Protein AF-A0A4Y2VEQ2-F1 (afdb_monomer)

Mean predicted aligned error: 10.12 Å

Nearest PDB structures (foldseek):
  8r7c-assembly1_B  TM=4.829E-01  e=5.344E-17  Homo sapiens
  8om5-assembly1_B  TM=4.804E-01  e=2.135E-16  Homo sapiens
  3thx-assembly1_B  TM=4.883E-01  e=1.659E-16  Homo sapiens
  8r7c-assembly2_F  TM=4.713E-01  e=1.003E-16  Homo sapiens
  3thz-assembly1_B  TM=4.735E-01  e=2.135E-16  Homo sapiens

Sequence (209 aa):
MYPAMKRCLDEIEAGEKQLNDLRTDICKVLKLINFKYVTVAGQKYLIEVPNSNLRLVPTDWLKISSTKQVSRFRSPQIIKLCNQIDQQKELMIGHAADAWFAFLKCMIVTGPNMGGKSTYVRQIALLAIMAHIGSYVPAESAAIPLLDAIYVRMGSDDALAQGKSTFMVEMSETSEILSSATSRSLVILDELGRGTSTNDGTAVAYATL

pLDDT: mean 87.91, std 9.6, range [45.19, 96.56]

Radius of gyration: 29.3 Å; Cα contacts (8 Å, |Δi|>4): 185; chains: 1; bounding box: 59×30×83 Å

InterPro domains:
  IPR000432 DNA mismatch repair protein MutS, C-terminal [PF00488] (107-208)
  IPR000432 DNA mismatch repair protein MutS, C-terminal [PS00486] (185-201)
  IPR000432 DNA mismatch repair protein MutS, C-terminal [SM00534] (104-209)
  IPR007861 DNA mismatch repair protein MutS, clamp [PF05190] (9-89)
  IPR027417 P-loop containing nucleoside triphosphate hydrolase [G3DSA:3.40.50.300] (101-209)
  IPR027417 P-loop containing nucleoside triphosphate hydrolase [SSF52540] (105-207)
  IPR036187 DNA mismatch repair protein MutS, core domain superfamily [SSF48334] (4-104)
  IPR045076 DNA mismatch repair MutS [PTHR11361] (96-209)

Secondary structure (DSSP, 8-state):
--HHHHHHHHHHHHHHHHHHHHHHHHHHHHT-S----EEETTEEEEEEEEGGGGGGS-TTSEEEEE-SSEEEEE-HHHHHHHHHHHHHHHHHHHHHHHHHHHHHH-------TTSSHHHHHHHHHHHHHHHHTTPPPSSSS------S-EEEE------TTSSS-HHHHHHHHHHHHHHH--TT-EEEE-STTTTS-HHHHHHHHHHH-

Solvent-accessible surface area (backbone atoms only — not comparable to full-atom values): 12587 Å² total; per-residue (Å²): 132,67,65,69,44,50,50,30,50,54,52,36,54,52,42,53,49,53,59,56,61,48,42,61,56,51,18,61,62,62,72,40,96,71,77,74,70,43,71,56,96,87,46,65,72,24,47,74,40,50,61,90,52,55,89,54,56,63,89,77,42,46,76,75,51,72,59,98,61,34,36,27,29,36,46,64,68,53,50,54,42,50,53,51,37,52,52,33,50,55,52,33,53,52,44,49,50,52,51,49,53,55,47,70,73,63,77,89,87,83,77,65,86,90,68,46,60,71,60,53,57,50,46,53,55,50,47,52,51,32,47,75,74,71,43,86,52,101,58,99,73,85,89,79,78,84,60,82,47,79,46,78,46,69,80,82,76,86,50,77,86,69,86,54,56,64,42,58,55,54,52,50,55,50,50,52,47,66,75,68,57,53,100,48,38,48,79,43,80,42,74,68,43,72,71,54,55,73,67,57,13,51,52,51,44,63,74,71,108

Organism: Araneus ventricosus (NCBI:txid182803)

Structure (mmCIF, N/CA/C/O backbone):
data_AF-A0A4Y2VEQ2-F1
#
_entry.id   AF-A0A4Y2VEQ2-F1
#
loop_
_atom_site.group_PDB
_atom_site.id
_atom_site.type_symbol
_atom_site.label_atom_id
_atom_site.label_alt_id
_atom_site.label_comp_id
_atom_site.label_asym_id
_atom_site.label_entity_id
_atom_site.label_seq_id
_atom_site.pdbx_PDB_ins_code
_atom_site.Cartn_x
_atom_site.Cartn_y
_atom_site.Cartn_z
_atom_site.occupancy
_atom_site.B_iso_or_equiv
_atom_site.auth_seq_id
_atom_site.auth_comp_id
_atom_site.auth_asym_id
_atom_site.auth_atom_id
_atom_site.pdbx_PDB_model_num
ATOM 1 N N . MET A 1 1 ? 9.084 -5.395 8.009 1.00 57.28 1 MET A N 1
ATOM 2 C CA . MET A 1 1 ? 9.827 -5.245 6.733 1.00 57.28 1 MET A CA 1
ATOM 3 C C . MET A 1 1 ? 9.193 -6.191 5.725 1.00 57.28 1 MET A C 1
ATOM 5 O O . MET A 1 1 ? 8.978 -7.330 6.103 1.00 57.28 1 MET A O 1
ATOM 9 N N . TYR A 1 2 ? 8.839 -5.742 4.517 1.00 81.31 2 TYR A N 1
ATOM 10 C CA . TYR A 1 2 ? 8.075 -6.532 3.537 1.00 81.31 2 TYR A CA 1
ATOM 11 C C . TYR A 1 2 ? 9.011 -7.410 2.679 1.00 81.31 2 TYR A C 1
ATOM 13 O O . TYR A 1 2 ? 9.647 -6.895 1.756 1.00 81.31 2 TYR A O 1
ATOM 21 N N . PRO A 1 3 ? 9.155 -8.721 2.968 1.00 86.31 3 PRO A N 1
ATOM 22 C CA . PRO A 1 3 ? 10.192 -9.556 2.356 1.00 86.31 3 PRO A CA 1
ATOM 23 C C . PRO A 1 3 ? 9.971 -9.791 0.857 1.00 86.31 3 PRO A C 1
ATOM 25 O O . PRO A 1 3 ? 10.943 -9.906 0.118 1.00 86.31 3 PRO A O 1
ATOM 28 N N . ALA A 1 4 ? 8.715 -9.825 0.401 1.00 87.94 4 ALA A N 1
ATOM 29 C CA . ALA A 1 4 ? 8.378 -9.998 -1.011 1.00 87.94 4 ALA A CA 1
ATOM 30 C C . ALA A 1 4 ? 8.849 -8.807 -1.864 1.00 87.94 4 ALA A C 1
ATOM 32 O O . ALA A 1 4 ? 9.527 -8.999 -2.866 1.00 87.94 4 ALA A O 1
ATOM 33 N N . MET A 1 5 ? 8.604 -7.575 -1.401 1.00 87.69 5 MET A N 1
ATOM 34 C CA . MET A 1 5 ? 9.107 -6.362 -2.058 1.00 87.69 5 MET A CA 1
ATOM 35 C C . MET A 1 5 ? 10.636 -6.326 -2.124 1.00 87.69 5 MET A C 1
ATOM 37 O O . MET A 1 5 ? 11.195 -5.925 -3.141 1.00 87.69 5 MET A O 1
ATOM 41 N N . LYS A 1 6 ? 11.316 -6.755 -1.049 1.00 90.38 6 LYS A N 1
ATOM 42 C CA . LYS A 1 6 ? 12.782 -6.808 -1.022 1.00 90.38 6 LYS A CA 1
ATOM 43 C C . LYS A 1 6 ? 13.327 -7.767 -2.085 1.00 90.38 6 LYS A C 1
ATOM 45 O O . LYS A 1 6 ? 14.247 -7.399 -2.798 1.00 90.38 6 LYS A O 1
ATOM 50 N N . ARG A 1 7 ? 12.719 -8.948 -2.237 1.00 92.31 7 ARG A N 1
ATOM 51 C CA . ARG A 1 7 ? 13.107 -9.916 -3.277 1.00 92.31 7 ARG A CA 1
ATOM 52 C C . ARG A 1 7 ? 12.959 -9.341 -4.684 1.00 92.31 7 ARG A C 1
ATOM 54 O O . ARG A 1 7 ? 13.896 -9.446 -5.463 1.00 92.31 7 ARG A O 1
ATOM 61 N N . CYS A 1 8 ? 11.834 -8.689 -4.989 1.00 91.94 8 CYS A N 1
ATOM 62 C CA . CYS A 1 8 ? 11.651 -8.048 -6.294 1.00 91.94 8 CYS A CA 1
ATOM 63 C C . CYS A 1 8 ? 12.716 -6.976 -6.556 1.00 91.94 8 CYS A C 1
ATOM 65 O O . CYS A 1 8 ? 13.238 -6.901 -7.664 1.00 91.94 8 CYS A O 1
ATOM 67 N N . LEU A 1 9 ? 13.066 -6.172 -5.545 1.00 92.94 9 LEU A N 1
ATOM 68 C CA . LEU A 1 9 ? 14.123 -5.168 -5.671 1.00 92.94 9 LEU A CA 1
ATOM 69 C C . LEU A 1 9 ? 15.483 -5.815 -5.969 1.00 92.94 9 LEU A C 1
ATOM 71 O O . LEU A 1 9 ? 16.134 -5.429 -6.937 1.00 92.94 9 LEU A O 1
ATOM 75 N N . ASP A 1 10 ? 15.863 -6.833 -5.192 1.00 94.69 10 ASP A N 1
ATOM 76 C CA . ASP A 1 10 ? 17.122 -7.564 -5.370 1.00 94.69 10 ASP A CA 1
ATOM 77 C C . ASP A 1 10 ? 17.206 -8.193 -6.782 1.00 94.69 10 ASP A C 1
ATOM 79 O O . ASP A 1 10 ? 18.252 -8.152 -7.434 1.00 94.69 10 ASP A O 1
ATOM 83 N N . GLU A 1 11 ? 16.097 -8.739 -7.296 1.00 95.06 11 GLU A N 1
ATOM 84 C CA . GLU A 1 11 ? 16.021 -9.316 -8.645 1.00 95.06 11 GLU A CA 1
ATOM 85 C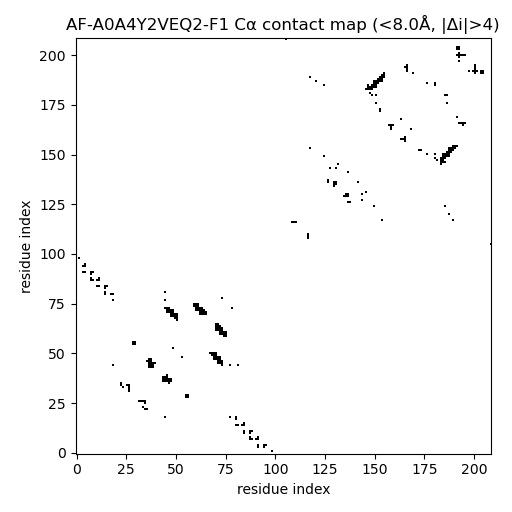 C . GLU A 1 11 ? 16.093 -8.259 -9.760 1.00 95.06 11 GLU A C 1
ATOM 87 O O . GLU A 1 11 ? 16.765 -8.481 -10.773 1.00 95.06 11 GLU A O 1
ATOM 92 N N . ILE A 1 12 ? 15.454 -7.097 -9.581 1.00 94.06 12 ILE A N 1
ATOM 93 C CA . ILE A 1 12 ? 15.554 -5.969 -10.520 1.00 94.06 12 ILE A CA 1
ATOM 94 C C . ILE A 1 12 ? 17.002 -5.481 -10.591 1.00 94.06 12 ILE A C 1
ATOM 96 O O . ILE A 1 12 ? 17.548 -5.353 -11.689 1.00 94.06 12 ILE A O 1
ATOM 100 N N . GLU A 1 13 ? 17.648 -5.258 -9.445 1.00 95.56 13 GLU A N 1
ATOM 101 C CA . GLU A 1 13 ? 19.041 -4.806 -9.380 1.00 95.56 13 GLU A CA 1
ATOM 102 C C . GLU A 1 13 ? 19.999 -5.821 -10.019 1.00 95.56 13 GLU A C 1
ATOM 104 O O . GLU A 1 13 ? 20.893 -5.448 -10.787 1.00 95.56 13 GLU A O 1
ATOM 109 N N . ALA A 1 14 ? 19.789 -7.117 -9.771 1.00 95.56 14 ALA A N 1
ATOM 110 C CA . ALA A 1 14 ? 20.566 -8.178 -10.400 1.00 95.56 14 ALA A CA 1
ATOM 111 C C . ALA A 1 14 ? 20.399 -8.190 -11.931 1.00 95.56 14 ALA A C 1
ATOM 113 O O . ALA A 1 14 ? 21.392 -8.298 -12.658 1.00 95.56 14 ALA A O 1
ATOM 114 N N . GLY A 1 15 ? 19.170 -8.033 -12.432 1.00 94.62 15 GLY A N 1
ATOM 115 C CA . GLY A 1 15 ? 18.890 -7.945 -13.866 1.00 94.62 15 GLY A CA 1
ATOM 116 C C . GLY A 1 15 ? 19.523 -6.713 -14.520 1.00 94.62 15 GLY A C 1
ATOM 117 O O . GLY A 1 15 ? 20.128 -6.810 -15.591 1.00 94.62 15 GLY A O 1
ATOM 118 N N . GLU A 1 16 ? 19.451 -5.552 -13.865 1.00 94.19 16 GLU A N 1
ATOM 119 C CA . GLU A 1 16 ? 20.077 -4.315 -14.348 1.00 94.19 16 GLU A CA 1
ATOM 120 C C . GLU A 1 16 ? 21.608 -4.411 -14.371 1.00 94.19 16 GLU A C 1
ATOM 122 O O . GLU A 1 16 ? 22.254 -3.911 -15.300 1.00 94.19 16 GLU A O 1
ATOM 127 N N . LYS A 1 17 ? 22.206 -5.108 -13.400 1.00 95.00 17 LYS A N 1
ATOM 128 C CA . LYS A 1 17 ? 23.638 -5.415 -13.403 1.00 95.00 17 LYS A CA 1
ATOM 129 C C . LYS A 1 17 ? 24.021 -6.298 -14.592 1.00 95.00 17 LYS A C 1
ATOM 131 O O . LYS A 1 17 ? 24.933 -5.938 -15.332 1.00 95.00 17 LYS A O 1
ATOM 136 N N . GLN A 1 18 ? 23.279 -7.377 -14.844 1.00 95.06 18 GLN A N 1
ATOM 137 C CA . GLN A 1 18 ? 23.522 -8.251 -15.999 1.00 95.06 18 GLN A CA 1
ATOM 138 C C . GLN A 1 18 ? 23.409 -7.495 -17.333 1.00 95.06 18 GLN A C 1
ATOM 140 O O . GLN A 1 18 ? 24.241 -7.675 -18.221 1.00 95.06 18 GLN A O 1
ATOM 145 N N . LEU A 1 19 ? 22.435 -6.587 -17.471 1.00 94.12 19 LEU A N 1
ATOM 146 C CA . LEU A 1 19 ? 22.323 -5.716 -18.648 1.00 94.12 19 LEU A CA 1
ATOM 147 C C . LEU A 1 19 ? 23.551 -4.817 -18.834 1.00 94.12 19 LEU A C 1
ATOM 149 O O . LEU A 1 19 ? 23.976 -4.581 -19.970 1.00 94.12 19 LEU A O 1
ATOM 153 N N . ASN A 1 20 ? 24.122 -4.304 -17.744 1.00 92.12 20 ASN A N 1
ATOM 154 C CA . ASN A 1 20 ? 25.342 -3.504 -17.799 1.00 92.12 20 ASN A CA 1
ATOM 155 C C . ASN A 1 20 ? 26.564 -4.338 -18.195 1.00 92.12 20 ASN A C 1
ATOM 157 O O . ASN A 1 20 ? 27.350 -3.874 -19.023 1.00 92.12 20 ASN A O 1
ATOM 161 N N . ASP A 1 21 ? 26.687 -5.561 -17.686 1.00 92.06 21 ASP A N 1
ATOM 162 C CA . ASP A 1 21 ? 27.801 -6.459 -18.007 1.00 92.06 21 ASP A CA 1
ATOM 163 C C . ASP A 1 21 ? 27.821 -6.825 -19.507 1.00 92.06 21 ASP A C 1
ATOM 165 O O . ASP A 1 21 ? 28.882 -6.814 -20.142 1.00 92.06 21 ASP A O 1
ATOM 169 N N . LEU A 1 22 ? 26.640 -7.003 -20.120 1.00 93.00 22 LEU A N 1
ATOM 170 C CA . LEU A 1 22 ? 26.482 -7.275 -21.559 1.00 93.00 22 LEU A CA 1
ATOM 171 C C . LEU A 1 22 ? 27.001 -6.159 -22.477 1.00 93.00 22 LEU A C 1
ATOM 173 O O . LEU A 1 22 ? 27.257 -6.403 -23.660 1.00 93.00 22 LEU A O 1
ATOM 177 N N . ARG A 1 23 ? 27.199 -4.935 -21.970 1.00 91.94 23 ARG A N 1
ATOM 178 C CA . ARG A 1 23 ? 27.736 -3.821 -22.774 1.00 91.94 23 ARG A CA 1
ATOM 179 C C . ARG A 1 23 ? 29.106 -4.154 -23.347 1.00 91.94 23 ARG A C 1
ATOM 181 O O . ARG A 1 23 ? 29.399 -3.769 -24.475 1.00 91.94 23 ARG A O 1
ATOM 188 N N . THR A 1 24 ? 29.919 -4.891 -22.596 1.00 89.69 24 THR A N 1
ATOM 189 C CA . THR A 1 24 ? 31.266 -5.287 -23.019 1.00 89.69 24 THR A CA 1
ATOM 190 C C . THR A 1 24 ? 31.217 -6.184 -24.252 1.00 89.69 24 THR A C 1
ATOM 192 O O . THR A 1 24 ? 31.989 -5.994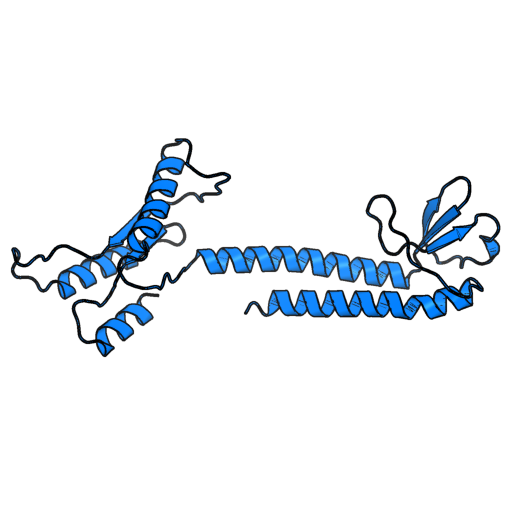 -25.192 1.00 89.69 24 THR A O 1
ATOM 195 N N . ASP A 1 25 ? 30.280 -7.128 -24.292 1.00 90.31 25 ASP A N 1
ATOM 196 C CA . ASP A 1 25 ? 30.140 -8.046 -25.420 1.00 90.31 25 ASP A CA 1
ATOM 197 C C . ASP A 1 25 ? 29.500 -7.364 -26.631 1.00 90.31 25 ASP A C 1
ATOM 199 O O . ASP A 1 25 ? 29.953 -7.559 -27.759 1.00 90.31 25 ASP A O 1
ATOM 203 N N . ILE A 1 26 ? 28.543 -6.460 -26.409 1.00 91.38 26 ILE A N 1
ATOM 204 C CA . ILE A 1 26 ? 27.970 -5.608 -27.464 1.00 91.38 26 ILE A CA 1
ATOM 205 C C . ILE A 1 26 ? 29.050 -4.735 -28.113 1.00 91.38 26 ILE A C 1
ATOM 207 O O . ILE A 1 26 ? 29.103 -4.638 -29.341 1.00 91.38 26 ILE A O 1
ATOM 211 N N . CYS A 1 27 ? 29.943 -4.140 -27.315 1.00 91.12 27 CYS A N 1
ATOM 212 C CA . CYS A 1 27 ? 31.086 -3.381 -27.820 1.00 91.12 27 CYS A CA 1
ATOM 213 C C . CYS A 1 27 ? 31.977 -4.234 -28.732 1.00 91.12 27 CYS A C 1
ATOM 215 O O . CYS A 1 27 ? 32.353 -3.774 -29.808 1.00 91.12 27 CYS A O 1
ATOM 217 N N . LYS A 1 28 ? 32.269 -5.488 -28.357 1.00 90.31 28 LYS A N 1
ATOM 218 C CA . LYS A 1 28 ? 33.066 -6.406 -29.192 1.00 90.31 28 LYS A CA 1
ATOM 219 C C . LYS A 1 28 ? 32.373 -6.715 -30.519 1.00 90.31 28 LYS A C 1
ATOM 221 O O . LYS A 1 28 ? 33.006 -6.613 -31.567 1.00 90.31 28 LYS A O 1
ATOM 226 N N . VAL A 1 29 ? 31.080 -7.048 -30.484 1.00 90.75 29 VAL A N 1
ATOM 227 C CA . VAL A 1 29 ? 30.288 -7.389 -31.681 1.00 90.75 29 VAL A CA 1
ATOM 228 C C . VAL A 1 29 ? 30.223 -6.211 -32.654 1.00 90.75 29 VAL A C 1
ATOM 230 O O . VAL A 1 29 ? 30.495 -6.365 -33.843 1.00 90.75 29 VAL A O 1
ATOM 233 N N . LEU A 1 30 ? 29.927 -5.013 -32.146 1.00 91.00 30 LEU A N 1
ATOM 234 C CA . LEU A 1 30 ? 29.784 -3.804 -32.960 1.00 91.00 30 LEU A CA 1
ATOM 235 C C . LEU A 1 30 ? 31.110 -3.078 -33.233 1.00 91.00 30 LEU A C 1
ATOM 237 O O . LEU A 1 30 ? 31.105 -2.043 -33.900 1.00 91.00 30 LEU A O 1
ATOM 241 N N . LYS A 1 31 ? 32.238 -3.607 -32.738 1.00 90.31 31 LYS A N 1
ATOM 242 C CA . LYS A 1 31 ? 33.580 -3.004 -32.829 1.00 90.31 31 LYS A CA 1
ATOM 243 C C . LYS A 1 31 ? 33.627 -1.567 -32.286 1.00 90.31 31 LYS A C 1
ATOM 245 O O . LYS A 1 31 ? 34.233 -0.681 -32.885 1.00 90.31 31 LYS A O 1
ATOM 250 N N . LEU A 1 32 ? 32.973 -1.340 -31.148 1.00 87.62 32 LEU A N 1
ATOM 251 C CA . LEU A 1 32 ? 32.928 -0.059 -30.443 1.00 87.62 32 LEU A CA 1
ATOM 252 C C . LEU A 1 32 ? 33.883 -0.070 -29.246 1.00 87.62 32 LEU A C 1
ATOM 254 O O . LEU A 1 32 ? 34.020 -1.076 -28.558 1.00 87.62 32 LEU A O 1
ATOM 258 N N . ILE A 1 33 ? 34.506 1.076 -28.963 1.00 83.88 33 ILE A N 1
ATOM 259 C CA . ILE A 1 33 ? 35.362 1.254 -27.776 1.00 83.88 33 ILE A CA 1
ATOM 260 C C . ILE A 1 33 ? 34.502 1.346 -26.507 1.00 83.88 33 ILE A C 1
ATOM 262 O O . ILE A 1 33 ? 34.861 0.827 -25.455 1.00 83.88 33 ILE A O 1
ATOM 266 N N . ASN A 1 34 ? 33.351 2.010 -26.603 1.00 83.25 34 ASN A N 1
ATOM 267 C CA . ASN A 1 34 ? 32.379 2.139 -25.526 1.00 83.25 34 ASN A CA 1
ATOM 268 C C . ASN A 1 34 ? 30.984 2.336 -26.127 1.00 83.25 34 ASN A C 1
ATOM 270 O O . ASN A 1 34 ? 30.834 2.860 -27.231 1.00 83.25 34 ASN A O 1
ATOM 274 N N . PHE A 1 35 ? 29.965 1.943 -25.378 1.00 88.56 35 PHE A N 1
ATOM 275 C CA . PHE A 1 35 ? 28.570 2.042 -25.762 1.00 88.56 35 PHE A CA 1
ATOM 276 C C . PHE A 1 35 ? 27.717 2.309 -24.521 1.00 88.56 35 PHE A C 1
ATOM 278 O O . PHE A 1 35 ? 27.975 1.754 -23.451 1.00 88.56 35 PHE A O 1
ATOM 285 N N . LYS A 1 36 ? 26.686 3.144 -24.664 1.00 91.31 36 LYS A N 1
ATOM 286 C CA . LYS A 1 36 ? 25.665 3.396 -23.642 1.00 91.31 36 LYS A CA 1
ATOM 287 C C . LYS A 1 36 ? 24.295 3.099 -24.230 1.00 91.31 36 LYS A C 1
ATOM 289 O O . LYS A 1 36 ? 24.009 3.496 -25.355 1.00 91.31 36 LYS A O 1
ATOM 294 N N . TYR A 1 37 ? 23.447 2.459 -23.436 1.00 94.56 37 TYR A N 1
ATOM 295 C CA . TYR A 1 37 ? 22.054 2.267 -23.803 1.00 94.56 37 TYR A CA 1
ATOM 296 C C . TYR A 1 37 ? 21.323 3.599 -23.952 1.00 94.56 37 TYR A C 1
ATOM 298 O O . TYR A 1 37 ? 21.569 4.539 -23.193 1.00 94.56 37 TYR A O 1
ATOM 306 N N . VAL A 1 38 ? 20.375 3.643 -24.885 1.00 94.56 38 VAL A N 1
ATOM 307 C CA . VAL A 1 38 ? 19.464 4.780 -25.051 1.00 94.56 38 VAL A CA 1
ATOM 308 C C . VAL A 1 38 ? 18.045 4.401 -24.639 1.00 94.56 38 VAL A C 1
ATOM 310 O O . VAL A 1 38 ? 17.652 3.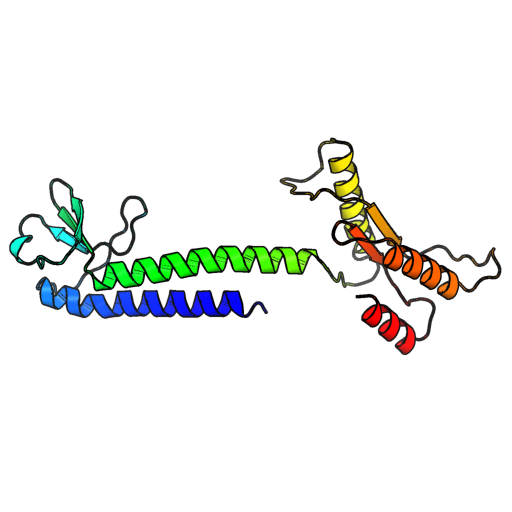233 -24.695 1.00 94.56 38 VAL A O 1
ATOM 313 N N . THR A 1 39 ? 17.280 5.405 -24.212 1.00 95.50 39 THR A N 1
ATOM 314 C CA . THR A 1 39 ? 15.845 5.278 -23.940 1.00 95.50 39 THR A CA 1
ATOM 315 C C . THR A 1 39 ? 15.087 6.185 -24.891 1.00 95.50 39 THR A C 1
ATOM 317 O O . THR A 1 39 ? 15.373 7.378 -24.955 1.00 95.50 39 THR A O 1
ATOM 320 N N . VAL A 1 40 ? 14.127 5.634 -25.633 1.00 93.31 40 VAL A N 1
ATOM 321 C CA . VAL A 1 40 ? 13.316 6.393 -26.598 1.00 93.31 40 VAL A CA 1
ATOM 322 C C . VAL A 1 40 ? 11.861 5.970 -26.471 1.00 93.31 40 VAL A C 1
ATOM 324 O O . VAL A 1 40 ? 11.576 4.778 -26.489 1.00 93.31 40 VAL A O 1
ATOM 327 N N . ALA A 1 41 ? 10.945 6.935 -26.338 1.00 89.44 41 ALA A N 1
ATOM 328 C CA . ALA A 1 41 ? 9.507 6.680 -26.175 1.00 89.44 41 ALA A CA 1
ATOM 329 C C . ALA A 1 41 ? 9.196 5.643 -25.069 1.00 89.44 41 ALA A C 1
ATOM 331 O O . ALA A 1 41 ? 8.417 4.716 -25.265 1.00 89.44 41 ALA A O 1
ATOM 332 N N . GLY A 1 42 ? 9.881 5.750 -23.925 1.00 87.25 42 GLY A N 1
ATOM 333 C CA . GLY A 1 42 ? 9.735 4.820 -22.797 1.00 87.25 42 GLY A CA 1
ATOM 334 C C . GLY A 1 42 ? 10.433 3.463 -22.968 1.00 87.25 42 GLY A C 1
ATOM 335 O O . GLY A 1 42 ? 10.602 2.745 -21.986 1.00 87.25 42 GLY A O 1
ATOM 336 N N . GLN A 1 43 ? 10.920 3.121 -24.165 1.00 89.38 43 GLN A N 1
ATOM 337 C CA . GLN A 1 43 ? 11.655 1.881 -24.414 1.00 89.38 43 GLN A CA 1
ATOM 338 C C . GLN A 1 43 ? 13.108 2.021 -23.958 1.00 89.38 43 GLN A C 1
ATOM 340 O O . GLN A 1 43 ? 13.896 2.720 -24.596 1.00 89.38 43 GLN A O 1
ATOM 345 N N . LYS A 1 44 ? 13.456 1.357 -22.851 1.00 92.38 44 LYS A N 1
ATOM 346 C CA . LYS A 1 44 ? 14.799 1.363 -22.246 1.00 92.38 44 LYS A CA 1
ATOM 347 C C . LYS A 1 44 ? 15.731 0.318 -22.880 1.00 92.38 44 LYS A C 1
ATOM 349 O O . LYS A 1 44 ? 15.279 -0.560 -23.619 1.00 92.38 44 LYS A O 1
ATOM 354 N N . TYR A 1 45 ? 17.025 0.417 -22.567 1.00 94.75 45 TYR A N 1
ATOM 355 C CA . TYR A 1 45 ? 18.074 -0.547 -22.945 1.00 94.75 45 TYR A CA 1
ATOM 356 C C . TYR A 1 45 ? 18.202 -0.794 -24.456 1.00 94.75 45 TYR A C 1
ATOM 358 O O . TYR A 1 45 ? 18.414 -1.918 -24.905 1.00 94.75 45 TYR A O 1
ATOM 366 N N . LEU A 1 46 ? 18.053 0.258 -25.263 1.00 95.69 46 LEU A N 1
ATOM 367 C CA . LEU A 1 46 ? 18.181 0.153 -26.715 1.00 95.69 46 LEU A CA 1
ATOM 368 C C . LEU A 1 46 ? 19.640 0.285 -27.150 1.00 95.69 46 LEU A C 1
ATOM 370 O O . LEU A 1 46 ? 20.363 1.163 -26.671 1.00 95.69 46 LEU A O 1
ATOM 374 N N . ILE A 1 47 ? 20.040 -0.553 -28.105 1.00 95.62 47 ILE A N 1
ATOM 375 C CA . ILE A 1 47 ? 21.320 -0.454 -28.804 1.00 95.62 47 ILE A CA 1
ATOM 376 C C . ILE A 1 47 ? 21.131 0.411 -30.041 1.00 95.62 47 ILE A C 1
ATOM 378 O O . ILE A 1 47 ? 20.480 -0.003 -30.998 1.00 95.62 47 ILE A O 1
ATOM 382 N N . GLU A 1 48 ? 21.677 1.621 -30.013 1.00 94.75 48 GLU A N 1
ATOM 383 C CA . GLU A 1 48 ? 21.630 2.541 -31.145 1.00 94.75 48 GLU A CA 1
ATOM 384 C C . GLU A 1 48 ? 22.845 2.340 -32.056 1.00 94.75 48 GLU A C 1
ATOM 386 O O . GLU A 1 48 ? 23.989 2.414 -31.613 1.00 94.75 48 GLU A O 1
ATOM 391 N N . VAL A 1 49 ? 22.585 2.074 -33.335 1.00 94.06 49 VAL A N 1
ATOM 392 C CA . VAL A 1 49 ? 23.608 1.822 -34.353 1.00 94.06 49 VAL A CA 1
ATOM 393 C C . VAL A 1 49 ? 23.384 2.777 -35.529 1.00 94.06 49 VAL A C 1
ATOM 395 O O . VAL A 1 49 ? 22.269 2.829 -36.060 1.00 94.06 49 VAL A O 1
ATOM 398 N N . PRO A 1 50 ? 24.408 3.528 -35.978 1.00 94.06 50 PRO A N 1
ATOM 399 C CA . PRO A 1 50 ? 24.323 4.331 -37.194 1.00 94.06 50 PRO A CA 1
ATOM 400 C C . PRO A 1 50 ? 23.925 3.490 -38.407 1.00 94.06 50 PRO A C 1
ATOM 402 O O . PRO A 1 50 ? 24.410 2.372 -38.584 1.00 94.06 50 PRO A O 1
ATOM 405 N N . ASN A 1 51 ? 23.082 4.039 -39.284 1.00 92.88 51 ASN A N 1
ATOM 406 C CA . ASN A 1 51 ? 22.594 3.317 -40.463 1.00 92.88 51 ASN A CA 1
ATOM 407 C C . ASN A 1 51 ? 23.727 2.914 -41.436 1.00 92.88 51 ASN A C 1
ATOM 409 O O . ASN A 1 51 ? 23.573 1.968 -42.204 1.00 92.88 51 ASN A O 1
ATOM 413 N N . SER A 1 52 ? 24.890 3.570 -41.368 1.00 92.19 52 SER A N 1
ATOM 414 C CA . SER A 1 52 ? 26.109 3.180 -42.092 1.00 92.19 52 SER A CA 1
ATOM 415 C C . SER A 1 52 ? 26.701 1.842 -41.629 1.00 92.19 52 SER A C 1
ATOM 417 O O . SER A 1 52 ? 27.394 1.176 -42.395 1.00 92.19 52 SER A O 1
ATOM 419 N N . ASN A 1 53 ? 26.419 1.424 -40.391 1.00 92.44 53 ASN A N 1
ATOM 420 C CA . ASN A 1 53 ? 27.082 0.306 -39.716 1.00 92.44 53 ASN A CA 1
ATOM 421 C C . ASN A 1 53 ? 26.167 -0.918 -39.538 1.00 92.44 53 ASN A C 1
ATOM 423 O O . ASN A 1 53 ? 26.521 -1.854 -38.825 1.00 92.44 53 ASN A O 1
ATOM 427 N N . LEU A 1 54 ? 25.012 -0.956 -40.212 1.00 90.81 54 LEU A N 1
ATOM 428 C CA . LEU A 1 54 ? 24.023 -2.038 -40.071 1.00 90.81 54 LEU A CA 1
ATOM 429 C C . LEU A 1 54 ? 24.571 -3.429 -40.413 1.00 90.81 54 LEU A C 1
ATOM 431 O O . LEU A 1 54 ? 24.073 -4.419 -39.894 1.00 90.81 54 LEU A O 1
ATOM 435 N N . ARG A 1 55 ? 25.621 -3.513 -41.239 1.00 91.75 55 ARG A N 1
ATOM 436 C CA . ARG A 1 55 ? 26.277 -4.782 -41.604 1.00 91.75 55 ARG A CA 1
ATOM 437 C C . ARG A 1 55 ? 26.947 -5.495 -40.423 1.00 91.75 55 ARG A C 1
ATOM 439 O O . ARG A 1 55 ? 27.243 -6.676 -40.536 1.00 91.75 55 ARG A O 1
ATOM 446 N N . LEU A 1 56 ? 27.227 -4.779 -39.332 1.00 91.06 56 LEU A N 1
ATOM 447 C CA . LEU A 1 56 ? 27.826 -5.338 -38.115 1.00 91.06 56 LEU A CA 1
ATOM 448 C C . LEU A 1 56 ? 26.777 -5.904 -37.149 1.00 91.06 56 LEU A C 1
ATOM 450 O O . LEU A 1 56 ? 27.143 -6.573 -36.188 1.00 91.06 56 LEU A O 1
ATOM 454 N N . VAL A 1 57 ? 25.493 -5.606 -37.369 1.00 92.69 57 VAL A N 1
ATOM 455 C CA . VAL A 1 57 ? 24.410 -6.029 -36.480 1.00 92.69 57 VAL A CA 1
ATOM 456 C C . VAL A 1 57 ? 24.069 -7.496 -36.766 1.00 92.69 57 VAL A C 1
ATOM 458 O O . VAL A 1 57 ? 23.761 -7.823 -37.915 1.00 92.69 57 VAL A O 1
ATOM 461 N N . PRO A 1 58 ? 24.102 -8.379 -35.753 1.00 94.88 58 PRO A N 1
ATOM 462 C CA . PRO A 1 58 ? 23.674 -9.765 -35.906 1.00 94.88 58 PRO A CA 1
ATOM 463 C C . PRO A 1 58 ? 22.218 -9.891 -36.371 1.00 94.88 58 PRO A C 1
ATOM 465 O O . PRO A 1 58 ? 21.358 -9.082 -36.023 1.00 94.88 58 PRO A O 1
ATOM 468 N N . THR A 1 59 ? 21.925 -10.930 -37.151 1.00 92.56 59 THR A N 1
ATOM 469 C CA . THR A 1 59 ? 20.596 -11.148 -37.748 1.00 92.56 59 THR A CA 1
ATOM 470 C C . THR A 1 59 ? 19.520 -11.533 -36.735 1.00 92.56 59 THR A C 1
ATOM 472 O O . THR A 1 59 ? 18.337 -11.381 -37.017 1.00 92.56 59 THR A O 1
ATOM 475 N N . ASP A 1 60 ? 19.915 -12.042 -35.570 1.00 94.44 60 ASP A N 1
ATOM 476 C CA . ASP A 1 60 ? 19.033 -12.414 -34.461 1.00 94.44 60 ASP A CA 1
ATOM 477 C C . ASP A 1 60 ? 18.627 -11.214 -33.587 1.00 94.44 60 ASP A C 1
ATOM 479 O O . ASP A 1 60 ? 17.815 -11.356 -32.672 1.00 94.44 60 ASP A O 1
ATOM 483 N N . TRP A 1 61 ? 19.167 -10.020 -33.849 1.00 95.88 61 TRP A N 1
ATOM 484 C CA . TRP A 1 61 ? 18.790 -8.816 -33.118 1.00 95.88 61 TRP A CA 1
ATOM 485 C C . TRP A 1 61 ? 17.481 -8.235 -33.640 1.00 95.88 61 TRP A C 1
ATOM 487 O O . TRP A 1 61 ? 17.301 -7.976 -34.831 1.00 95.88 61 TRP A O 1
ATOM 497 N N . LEU A 1 62 ? 16.573 -7.940 -32.714 1.00 95.81 62 LEU A N 1
ATOM 498 C CA . LEU A 1 62 ? 15.284 -7.354 -33.036 1.00 95.81 62 LEU A CA 1
ATOM 499 C C . LEU A 1 62 ? 15.426 -5.845 -33.234 1.00 95.81 62 LEU A C 1
ATOM 501 O O . LEU A 1 62 ? 15.847 -5.124 -32.326 1.00 95.81 62 LEU A O 1
ATOM 505 N N . LYS A 1 63 ? 15.020 -5.351 -34.404 1.00 96.12 63 LYS A N 1
ATOM 506 C CA . LYS A 1 63 ? 14.910 -3.915 -34.675 1.00 96.12 63 LYS A CA 1
ATOM 507 C C . LYS A 1 63 ? 13.665 -3.347 -33.987 1.00 96.12 63 LYS A C 1
ATOM 509 O O . LYS A 1 63 ? 12.553 -3.747 -34.304 1.00 96.12 63 LYS A O 1
ATOM 514 N N . ILE A 1 64 ? 13.855 -2.388 -33.081 1.00 95.44 64 ILE A N 1
ATOM 515 C CA . ILE A 1 64 ? 12.776 -1.747 -32.310 1.00 95.44 64 ILE A CA 1
ATOM 516 C C . ILE A 1 64 ? 12.282 -0.473 -32.994 1.00 95.44 64 ILE A C 1
ATOM 518 O O . ILE A 1 64 ? 11.086 -0.234 -33.106 1.00 95.44 64 ILE A O 1
ATOM 522 N N . SER A 1 65 ? 13.203 0.383 -33.439 1.00 93.94 65 SER A N 1
ATOM 523 C CA . SER A 1 65 ? 12.858 1.629 -34.130 1.00 93.94 65 SER A CA 1
ATOM 524 C C . SER A 1 65 ? 13.981 2.080 -35.057 1.00 93.94 65 SER A C 1
ATOM 526 O O . SER A 1 65 ? 15.083 1.527 -35.058 1.00 93.94 65 SER A O 1
ATOM 528 N N . SER A 1 66 ? 13.704 3.083 -35.884 1.00 93.88 66 SER A N 1
ATOM 529 C CA . SER A 1 66 ? 14.673 3.646 -36.819 1.00 93.88 66 SER A CA 1
ATOM 530 C C . SER A 1 66 ? 14.360 5.105 -37.092 1.00 93.88 66 SER A C 1
ATOM 532 O O . SER A 1 66 ? 13.205 5.521 -37.058 1.00 93.88 66 SER A O 1
ATOM 534 N N . THR A 1 67 ? 15.400 5.876 -37.361 1.00 93.44 67 THR A N 1
ATOM 535 C CA . THR A 1 67 ? 15.325 7.243 -37.865 1.00 93.44 67 THR A CA 1
ATOM 536 C C . THR A 1 67 ? 16.169 7.345 -39.133 1.00 93.44 67 THR A C 1
ATOM 538 O O . THR A 1 67 ? 16.795 6.376 -39.574 1.00 93.44 67 THR A O 1
ATOM 541 N N . LYS A 1 68 ? 16.232 8.546 -39.716 1.00 92.75 68 LYS A N 1
ATOM 542 C CA . LYS A 1 68 ? 17.065 8.808 -40.896 1.00 92.75 68 LYS A CA 1
ATOM 543 C C . LYS A 1 68 ? 18.551 8.481 -40.668 1.00 92.75 68 LYS A C 1
ATOM 545 O O . LYS A 1 68 ? 19.220 8.074 -41.611 1.00 92.75 68 LYS A O 1
ATOM 550 N N . GLN A 1 69 ? 19.061 8.625 -39.441 1.00 93.69 69 GLN A N 1
ATOM 551 C CA . GLN A 1 69 ? 20.495 8.485 -39.143 1.00 93.69 69 GLN A CA 1
ATOM 552 C C . GLN A 1 69 ? 20.856 7.192 -38.401 1.00 93.69 69 GLN A C 1
ATOM 554 O O . GLN A 1 69 ? 21.936 6.645 -38.623 1.00 93.69 69 GLN A O 1
ATOM 559 N N . VAL A 1 70 ? 19.968 6.686 -37.544 1.00 95.00 70 VAL A N 1
ATOM 560 C CA . VAL A 1 70 ? 20.265 5.565 -36.641 1.00 95.00 70 VAL A CA 1
ATOM 561 C C . VAL A 1 70 ? 19.133 4.545 -36.619 1.00 95.00 70 VAL A C 1
ATOM 563 O O . VAL A 1 70 ? 17.958 4.880 -36.777 1.00 95.00 70 VAL A O 1
ATOM 566 N N . SER A 1 71 ? 19.477 3.290 -36.368 1.00 95.69 71 SER A N 1
ATOM 567 C CA . SER A 1 71 ? 18.530 2.216 -36.085 1.00 95.69 71 SER A CA 1
ATOM 568 C C . SER A 1 71 ? 18.783 1.658 -34.691 1.00 95.69 71 SER A C 1
ATOM 570 O O . SER A 1 71 ? 19.924 1.584 -34.240 1.00 95.69 71 SER A O 1
ATOM 572 N N . ARG A 1 72 ? 17.707 1.296 -33.993 1.00 96.12 72 ARG A N 1
ATOM 573 C CA . ARG A 1 72 ? 17.746 0.852 -32.598 1.00 96.12 72 ARG A CA 1
ATOM 574 C C . ARG A 1 72 ? 17.323 -0.597 -32.489 1.00 96.12 72 ARG A C 1
ATOM 576 O O . ARG A 1 72 ? 16.284 -0.972 -33.036 1.00 96.12 72 ARG A O 1
ATOM 583 N N . PHE A 1 73 ? 18.096 -1.374 -31.748 1.00 96.38 73 PHE A N 1
ATOM 584 C CA . PHE A 1 73 ? 17.947 -2.818 -31.644 1.00 96.38 73 PHE A CA 1
ATOM 585 C C . PHE A 1 73 ? 17.940 -3.291 -30.191 1.00 96.38 73 PHE A C 1
ATOM 587 O O . PHE A 1 73 ? 18.397 -2.585 -29.288 1.00 96.38 73 PHE A O 1
ATOM 594 N N . ARG A 1 74 ? 17.460 -4.517 -29.981 1.00 95.56 74 ARG A N 1
ATOM 595 C CA . ARG A 1 74 ? 17.721 -5.316 -28.780 1.00 95.56 74 ARG A CA 1
ATOM 596 C C . ARG A 1 74 ? 18.234 -6.692 -29.194 1.00 95.56 74 ARG A C 1
ATOM 598 O O . ARG A 1 74 ? 17.682 -7.308 -30.104 1.00 95.56 74 ARG A O 1
ATOM 605 N N . SER A 1 75 ? 19.268 -7.173 -28.511 1.00 95.50 75 SER A N 1
ATOM 606 C CA . SER A 1 75 ? 19.701 -8.565 -28.642 1.00 95.50 75 SER A CA 1
ATOM 607 C C . SER A 1 75 ? 18.710 -9.501 -27.930 1.00 95.50 75 SER A C 1
ATOM 609 O O . SER A 1 75 ? 18.023 -9.057 -27.002 1.00 95.50 75 SER A O 1
ATOM 611 N N . PRO A 1 76 ? 18.649 -10.799 -28.283 1.00 95.50 76 PRO A N 1
ATOM 612 C CA . PRO A 1 76 ? 17.776 -11.760 -27.600 1.00 95.50 76 PRO A CA 1
ATOM 613 C C . PRO A 1 76 ? 17.982 -11.809 -26.078 1.00 95.50 76 PRO A C 1
ATOM 615 O O . PRO A 1 76 ? 17.021 -11.922 -25.318 1.00 95.50 76 PRO A O 1
ATOM 618 N N . GLN A 1 77 ? 19.229 -11.658 -25.622 1.00 94.44 77 GLN A N 1
ATOM 619 C CA . GLN A 1 77 ? 19.567 -11.608 -24.197 1.00 94.44 77 GLN A CA 1
ATOM 620 C C . GLN A 1 77 ? 18.992 -10.366 -23.506 1.00 94.44 77 GLN A C 1
ATOM 622 O O . GLN A 1 77 ? 18.411 -10.489 -22.430 1.00 94.44 77 GLN A O 1
ATOM 627 N N . ILE A 1 78 ? 19.090 -9.188 -24.136 1.00 95.38 78 ILE A N 1
ATOM 628 C CA . ILE A 1 78 ? 18.492 -7.956 -23.598 1.00 95.38 78 ILE A CA 1
ATOM 629 C C . ILE A 1 78 ? 16.976 -8.087 -23.530 1.00 95.38 78 ILE A C 1
ATOM 631 O O . ILE A 1 78 ? 16.392 -7.709 -22.524 1.00 95.38 78 ILE A O 1
ATOM 635 N N . ILE A 1 79 ? 16.332 -8.636 -24.565 1.00 94.75 79 ILE A N 1
ATOM 636 C CA . ILE A 1 79 ? 14.875 -8.837 -24.569 1.00 94.75 79 ILE A CA 1
ATOM 637 C C . ILE A 1 79 ? 14.462 -9.694 -23.372 1.00 94.75 79 ILE A C 1
ATOM 639 O O . ILE A 1 79 ? 13.559 -9.315 -22.631 1.00 94.75 79 ILE A O 1
ATOM 643 N N . LYS A 1 80 ? 15.159 -10.814 -23.148 1.00 95.88 80 LYS A N 1
ATOM 644 C CA . LYS A 1 80 ? 14.888 -11.704 -22.016 1.00 95.88 80 LYS A CA 1
ATOM 645 C C . LYS A 1 80 ? 15.028 -10.980 -20.673 1.00 95.88 80 LYS A C 1
ATOM 647 O O . LYS A 1 80 ? 14.122 -11.075 -19.853 1.00 95.88 80 LYS A O 1
ATOM 652 N N . LEU A 1 81 ? 16.120 -10.241 -20.471 1.00 95.81 81 LEU A N 1
ATOM 653 C CA . LEU A 1 81 ? 16.369 -9.508 -19.225 1.00 95.81 81 LEU A CA 1
ATOM 654 C C . LEU A 1 81 ? 15.375 -8.363 -19.008 1.00 95.81 81 LEU A C 1
ATOM 656 O O . LEU A 1 81 ? 14.878 -8.198 -17.900 1.00 95.81 81 LEU A O 1
ATOM 660 N N . CYS A 1 82 ? 15.038 -7.598 -20.051 1.00 94.31 82 CYS A N 1
ATOM 661 C CA . CYS A 1 82 ? 14.022 -6.551 -19.955 1.00 94.31 82 CYS A CA 1
ATOM 662 C C . CYS A 1 82 ? 12.664 -7.133 -19.557 1.00 94.31 82 CYS A C 1
ATOM 664 O O . CYS A 1 82 ? 12.063 -6.631 -18.618 1.00 94.31 82 CYS A O 1
ATOM 666 N N . ASN A 1 83 ? 12.232 -8.226 -20.193 1.00 94.62 83 ASN A N 1
ATOM 667 C CA . ASN A 1 83 ? 10.969 -8.880 -19.846 1.00 94.62 83 ASN A CA 1
ATOM 668 C C . ASN A 1 83 ? 10.956 -9.365 -18.388 1.00 94.62 83 ASN A C 1
ATOM 670 O O . ASN A 1 83 ? 9.945 -9.225 -17.708 1.00 94.62 83 ASN A O 1
ATOM 674 N N . GLN A 1 84 ? 12.074 -9.908 -17.895 1.00 95.50 84 GLN A N 1
ATOM 675 C CA . GLN A 1 84 ? 12.201 -10.317 -16.492 1.00 95.50 84 GLN A CA 1
ATOM 676 C C . GLN A 1 84 ? 12.122 -9.121 -15.538 1.00 95.50 84 GLN A C 1
ATOM 678 O O . GLN A 1 84 ? 11.401 -9.176 -14.548 1.00 95.50 84 GLN A O 1
ATOM 683 N N . ILE A 1 85 ? 12.822 -8.027 -15.839 1.00 94.62 85 ILE A N 1
ATOM 684 C CA . ILE A 1 85 ? 12.781 -6.805 -15.025 1.00 94.62 85 ILE A CA 1
ATOM 685 C C . ILE A 1 85 ? 11.374 -6.202 -15.011 1.00 94.62 85 ILE A C 1
ATOM 687 O O . ILE A 1 85 ? 10.906 -5.773 -13.958 1.00 94.62 85 ILE A O 1
ATOM 691 N N . ASP A 1 86 ? 10.703 -6.154 -16.160 1.00 93.62 86 ASP A N 1
ATOM 692 C CA . ASP A 1 86 ? 9.350 -5.608 -16.270 1.00 93.62 86 ASP A CA 1
ATOM 693 C C . ASP A 1 86 ? 8.354 -6.470 -15.477 1.00 93.62 86 ASP A C 1
ATOM 695 O O . ASP A 1 86 ? 7.584 -5.932 -14.683 1.00 93.62 86 ASP A O 1
ATOM 699 N N . GLN A 1 87 ? 8.469 -7.801 -15.557 1.00 95.25 87 GLN A N 1
ATOM 700 C CA . GLN A 1 87 ? 7.701 -8.726 -14.719 1.00 95.25 87 GLN A CA 1
ATOM 701 C C . GLN A 1 87 ? 7.927 -8.474 -13.218 1.00 95.25 87 GLN A C 1
ATOM 703 O O . GLN A 1 87 ? 6.969 -8.417 -12.447 1.00 95.25 87 GLN A O 1
ATOM 708 N N . GLN A 1 88 ? 9.179 -8.296 -12.784 1.00 94.62 88 GLN A N 1
ATOM 709 C CA . GLN A 1 88 ? 9.478 -8.027 -11.373 1.00 94.62 88 GLN A CA 1
ATOM 710 C C . GLN A 1 88 ? 8.945 -6.673 -10.901 1.00 94.62 88 GLN A C 1
ATOM 712 O O . GLN A 1 88 ? 8.507 -6.546 -9.758 1.00 94.62 88 GLN A O 1
ATOM 717 N N . LYS A 1 89 ? 8.925 -5.662 -11.774 1.00 92.31 89 LYS A N 1
ATOM 718 C CA . LYS A 1 89 ? 8.320 -4.358 -11.470 1.00 92.31 89 LYS A CA 1
ATOM 719 C C . LYS A 1 89 ? 6.810 -4.460 -11.288 1.00 92.31 89 LYS A C 1
ATOM 721 O O . LYS A 1 89 ? 6.282 -3.868 -10.352 1.00 92.31 89 LYS A O 1
ATOM 726 N N . GLU A 1 90 ? 6.124 -5.225 -12.132 1.00 92.56 90 GLU A N 1
ATOM 727 C CA . GLU A 1 90 ? 4.686 -5.480 -11.978 1.00 92.56 90 GLU A CA 1
ATOM 728 C C . GLU A 1 90 ? 4.379 -6.210 -10.664 1.00 92.56 90 GLU A C 1
ATOM 730 O O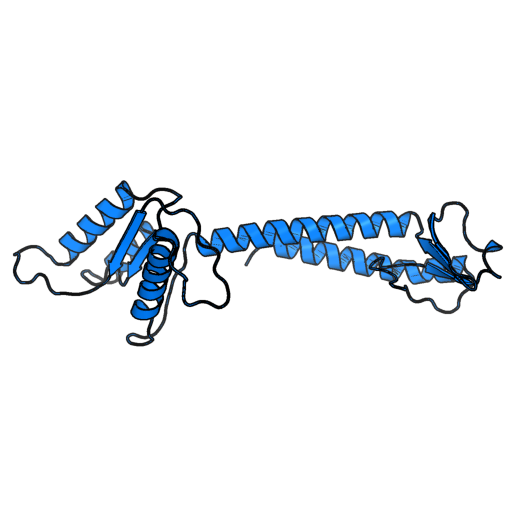 . GLU A 1 90 ? 3.504 -5.783 -9.907 1.00 92.56 90 GLU A O 1
ATOM 735 N N . LEU A 1 91 ? 5.152 -7.250 -10.332 1.00 92.81 91 LEU A N 1
ATOM 736 C CA . LEU A 1 91 ? 5.026 -7.960 -9.054 1.00 92.81 91 LEU A CA 1
ATOM 737 C C . LEU A 1 91 ? 5.287 -7.044 -7.856 1.00 92.81 91 LEU A C 1
ATOM 739 O O . LEU A 1 91 ? 4.561 -7.102 -6.864 1.00 92.81 91 LEU A O 1
ATOM 743 N N . MET A 1 92 ? 6.284 -6.163 -7.950 1.00 91.12 92 MET A N 1
ATOM 744 C CA . MET A 1 92 ? 6.590 -5.193 -6.901 1.00 91.12 92 MET A CA 1
ATOM 745 C C . MET A 1 92 ? 5.408 -4.259 -6.627 1.00 91.12 92 MET A C 1
ATOM 747 O O . MET A 1 92 ? 5.124 -3.975 -5.464 1.00 91.12 92 MET A O 1
ATOM 751 N N . ILE A 1 93 ? 4.698 -3.814 -7.669 1.00 87.31 93 ILE A N 1
ATOM 752 C CA . ILE A 1 93 ? 3.486 -2.994 -7.529 1.00 87.31 93 ILE A CA 1
ATOM 753 C C . ILE A 1 93 ? 2.389 -3.784 -6.805 1.00 87.31 93 ILE A C 1
ATOM 755 O O . ILE A 1 93 ? 1.783 -3.259 -5.870 1.00 87.31 93 ILE A O 1
ATOM 759 N N . GLY A 1 94 ? 2.173 -5.049 -7.178 1.00 86.19 94 GLY A N 1
ATOM 760 C CA . GLY A 1 94 ? 1.216 -5.929 -6.498 1.00 86.19 94 GLY A CA 1
ATOM 761 C C . GLY A 1 94 ? 1.546 -6.111 -5.015 1.00 86.19 94 GLY A C 1
ATOM 762 O O . GLY A 1 94 ? 0.714 -5.852 -4.150 1.00 86.19 94 GLY A O 1
ATOM 763 N N . HIS A 1 95 ? 2.798 -6.441 -4.699 1.00 89.69 95 HIS A N 1
ATOM 764 C CA . HIS A 1 95 ? 3.247 -6.596 -3.316 1.00 89.69 95 HIS A CA 1
ATOM 765 C C . HIS A 1 95 ? 3.195 -5.298 -2.510 1.00 89.69 95 HIS A C 1
ATOM 767 O O . HIS A 1 95 ? 2.938 -5.347 -1.309 1.00 89.69 95 HIS A O 1
ATOM 773 N N . ALA A 1 96 ? 3.430 -4.144 -3.138 1.00 83.62 96 ALA A N 1
ATOM 774 C CA . ALA A 1 96 ? 3.274 -2.851 -2.485 1.00 83.62 96 ALA A CA 1
ATOM 775 C C . ALA A 1 96 ? 1.804 -2.575 -2.138 1.00 83.62 96 ALA A C 1
ATOM 777 O O . ALA A 1 96 ? 1.524 -2.096 -1.041 1.00 83.62 96 ALA A O 1
ATOM 778 N N . ALA A 1 97 ? 0.869 -2.924 -3.027 1.00 80.19 97 ALA A N 1
ATOM 779 C CA . ALA A 1 97 ? -0.559 -2.834 -2.745 1.00 80.19 97 ALA A CA 1
ATOM 780 C C . ALA A 1 97 ? -0.960 -3.781 -1.604 1.00 80.19 97 ALA A C 1
ATOM 782 O O . ALA A 1 97 ? -1.600 -3.343 -0.653 1.00 80.19 97 ALA A O 1
ATOM 783 N N . ASP A 1 98 ? -0.521 -5.041 -1.633 1.00 83.19 98 ASP A N 1
ATOM 784 C CA . ASP A 1 98 ? -0.789 -6.008 -0.561 1.00 83.19 98 ASP A CA 1
ATOM 785 C C . ASP A 1 98 ? -0.230 -5.539 0.786 1.00 83.19 98 ASP A C 1
ATOM 787 O O . ASP A 1 98 ? -0.910 -5.614 1.809 1.00 83.19 98 ASP A O 1
ATOM 791 N N . ALA A 1 99 ? 1.001 -5.023 0.789 1.00 82.31 99 ALA A N 1
ATOM 792 C CA . ALA A 1 99 ? 1.643 -4.445 1.962 1.00 82.31 99 ALA A CA 1
ATOM 793 C C . ALA A 1 99 ? 0.871 -3.231 2.490 1.00 82.31 99 ALA A C 1
ATOM 795 O O . ALA A 1 99 ? 0.688 -3.098 3.698 1.00 82.31 99 ALA A O 1
ATOM 796 N N . TRP A 1 100 ? 0.389 -2.370 1.594 1.00 75.38 100 TRP A N 1
ATOM 797 C CA . TRP A 1 100 ? -0.438 -1.220 1.938 1.00 75.38 100 TRP A CA 1
ATOM 798 C C . TRP A 1 100 ? -1.777 -1.644 2.543 1.00 75.38 100 TRP A C 1
ATOM 800 O O . TRP A 1 100 ? -2.151 -1.157 3.606 1.00 75.38 100 TRP A O 1
ATOM 810 N N . PHE A 1 101 ? -2.473 -2.607 1.940 1.00 74.81 101 PHE A N 1
ATOM 811 C CA . PHE A 1 101 ? -3.713 -3.141 2.501 1.00 74.81 101 PHE A CA 1
ATOM 812 C C . PHE A 1 101 ? -3.480 -3.849 3.835 1.00 74.81 101 PHE A C 1
ATOM 814 O O . PHE A 1 101 ? -4.280 -3.691 4.751 1.00 74.81 101 PHE A O 1
ATOM 821 N N . ALA A 1 102 ? -2.386 -4.598 3.981 1.00 76.69 102 ALA A N 1
ATOM 822 C CA . ALA A 1 102 ? -2.012 -5.213 5.249 1.00 76.69 102 ALA A CA 1
ATOM 823 C C . ALA A 1 102 ? -1.725 -4.160 6.329 1.00 76.69 102 ALA A C 1
ATOM 825 O O . ALA A 1 102 ? -2.176 -4.317 7.458 1.00 76.69 102 ALA A O 1
ATOM 826 N N . PHE A 1 103 ? -1.037 -3.074 5.973 1.00 73.81 103 PHE A N 1
ATOM 827 C CA . PHE A 1 103 ? -0.815 -1.934 6.861 1.00 73.81 103 PHE A CA 1
ATOM 828 C C . PHE A 1 103 ? -2.133 -1.267 7.278 1.00 73.81 103 PHE A C 1
ATOM 830 O O . PHE A 1 103 ? -2.321 -0.957 8.449 1.00 73.81 103 PHE A O 1
ATOM 837 N N . LEU A 1 104 ? -3.071 -1.093 6.344 1.00 70.75 104 LEU A N 1
ATOM 838 C CA . LEU A 1 104 ? -4.377 -0.499 6.633 1.00 70.75 104 LEU A CA 1
ATOM 839 C C . LEU A 1 104 ? -5.298 -1.397 7.473 1.00 70.75 104 LEU A C 1
ATOM 841 O O . LEU A 1 104 ? -6.202 -0.875 8.118 1.00 70.75 104 LEU A O 1
ATOM 845 N N . LYS A 1 105 ? -5.097 -2.723 7.487 1.00 80.44 105 LYS A N 1
ATOM 846 C CA . LYS A 1 105 ? -5.929 -3.645 8.284 1.00 80.44 105 LYS A CA 1
ATOM 847 C C . LYS A 1 105 ? -5.791 -3.424 9.788 1.00 80.44 105 LYS A C 1
ATOM 849 O O . LYS A 1 105 ? -6.764 -3.610 10.507 1.00 80.44 105 LYS A O 1
ATOM 854 N N . CYS A 1 106 ? -4.599 -3.070 10.260 1.00 84.31 106 CYS A N 1
ATOM 855 C CA . CYS A 1 106 ? -4.349 -2.822 11.674 1.00 84.31 106 CYS A CA 1
ATOM 856 C C . CYS A 1 106 ? -3.230 -1.790 11.827 1.00 84.31 106 CYS A C 1
ATOM 858 O O . CYS A 1 106 ? -2.075 -2.045 11.478 1.00 84.31 106 CYS A O 1
ATOM 860 N N . MET A 1 107 ? -3.581 -0.618 12.357 1.00 87.25 107 MET A N 1
ATOM 861 C CA . MET A 1 107 ? -2.656 0.487 12.577 1.00 87.25 107 MET A CA 1
ATOM 862 C C . MET A 1 107 ? -2.528 0.763 14.074 1.00 87.25 107 MET A C 1
ATOM 864 O O . MET A 1 107 ? -3.483 1.184 14.723 1.00 87.25 107 MET A O 1
ATOM 868 N N . ILE A 1 108 ? -1.322 0.575 14.610 1.00 88.19 108 ILE A N 1
ATOM 869 C CA . ILE A 1 108 ? -1.012 0.899 16.005 1.00 88.19 108 ILE A CA 1
ATOM 870 C C . ILE A 1 108 ? -0.516 2.346 16.070 1.00 88.19 108 ILE A C 1
ATOM 872 O O . ILE A 1 108 ? 0.554 2.672 15.554 1.00 88.19 108 ILE A O 1
ATOM 876 N N . VAL A 1 109 ? -1.288 3.215 16.722 1.00 87.94 109 VAL A N 1
ATOM 877 C CA . VAL A 1 109 ? -0.948 4.631 16.916 1.00 87.94 109 VAL A CA 1
ATOM 878 C C . VAL A 1 109 ? -0.343 4.818 18.307 1.00 87.94 109 VAL A C 1
ATOM 880 O O . VAL A 1 109 ? -1.018 4.639 19.316 1.00 87.94 109 VAL A O 1
ATOM 883 N N . THR A 1 110 ? 0.932 5.203 18.374 1.00 88.56 110 THR A N 1
ATOM 884 C CA . THR A 1 110 ? 1.648 5.454 19.637 1.00 88.56 110 THR A CA 1
ATOM 885 C C . THR A 1 110 ? 2.140 6.899 19.724 1.00 88.56 110 THR A C 1
ATOM 887 O O . THR A 1 110 ? 2.214 7.613 18.726 1.00 88.56 110 THR A O 1
ATOM 890 N N . GLY A 1 111 ? 2.443 7.364 20.937 1.00 87.12 111 GLY A N 1
ATOM 891 C CA . GLY A 1 111 ? 2.947 8.716 21.182 1.00 87.12 111 GLY A CA 1
ATOM 892 C C . GLY A 1 111 ? 2.534 9.266 22.550 1.00 87.12 111 GLY A C 1
ATOM 893 O O . GLY A 1 111 ? 1.694 8.664 23.227 1.00 87.12 111 GLY A O 1
ATOM 894 N N . PRO A 1 112 ? 3.084 10.417 22.972 1.00 85.56 112 PRO A N 1
ATOM 895 C CA . PRO A 1 112 ? 2.772 11.023 24.263 1.00 85.56 112 PRO A CA 1
ATOM 896 C C . PRO A 1 112 ? 1.285 11.379 24.385 1.00 85.56 112 PRO A C 1
ATOM 898 O O . PRO A 1 112 ? 0.591 11.654 23.395 1.00 85.56 112 PRO A O 1
ATOM 901 N N . ASN A 1 113 ? 0.769 11.361 25.613 1.00 79.06 113 ASN A N 1
ATOM 902 C CA . ASN A 1 113 ? -0.579 11.858 25.891 1.00 79.06 113 ASN A CA 1
ATOM 903 C C . ASN A 1 113 ? -0.659 13.345 25.527 1.00 79.06 113 ASN A C 1
ATOM 905 O O . ASN A 1 113 ? 0.336 14.057 25.615 1.00 79.06 113 ASN A O 1
ATOM 909 N N . MET A 1 114 ? -1.820 13.778 25.021 1.00 79.75 114 MET A N 1
ATOM 910 C CA . MET A 1 114 ? -2.040 15.103 24.410 1.00 79.75 114 MET A CA 1
ATOM 911 C C . MET A 1 114 ? -1.314 15.371 23.075 1.00 79.75 114 MET A C 1
ATOM 913 O O . MET A 1 114 ? -1.462 16.450 22.515 1.00 79.75 114 MET A O 1
ATOM 917 N N . GLY A 1 115 ? -0.629 14.384 22.482 1.00 83.06 115 GLY A N 1
ATOM 918 C CA . GLY A 1 115 ? -0.022 14.499 21.143 1.00 83.06 115 GLY A CA 1
ATOM 919 C C . GLY A 1 115 ? -1.006 14.470 19.962 1.00 83.06 115 GLY A C 1
ATOM 920 O O . GLY A 1 115 ? -0.584 14.307 18.824 1.00 83.06 115 GLY A O 1
ATOM 921 N N . GLY A 1 116 ? -2.316 14.562 20.213 1.00 86.88 116 GLY A N 1
ATOM 922 C CA . GLY A 1 116 ? -3.347 14.551 19.169 1.00 86.88 116 GLY A CA 1
ATOM 923 C C . GLY A 1 116 ? -3.776 13.168 18.664 1.00 86.88 116 GLY A C 1
ATOM 924 O O . GLY A 1 116 ? -4.575 13.106 17.736 1.00 86.88 116 GLY A O 1
ATOM 925 N N . LYS A 1 117 ? -3.317 12.066 19.278 1.00 89.94 117 LYS A N 1
ATOM 926 C CA . LYS A 1 117 ? -3.664 10.684 18.879 1.00 89.94 117 LYS A CA 1
ATOM 927 C C . LYS A 1 117 ? -5.179 10.454 18.795 1.00 89.94 117 LYS A C 1
ATOM 929 O O . LYS A 1 117 ? -5.683 10.097 17.735 1.00 89.94 117 LYS A O 1
ATOM 934 N N . SER A 1 118 ? -5.914 10.748 19.870 1.00 85.94 118 SER A N 1
ATOM 935 C CA . SER A 1 118 ? -7.373 10.581 19.895 1.00 85.94 118 SER A CA 1
ATOM 936 C C . SER A 1 118 ? -8.069 11.506 18.890 1.00 85.94 118 SER A C 1
ATOM 938 O O . SER A 1 118 ? -9.048 11.113 18.265 1.00 85.94 118 SER A O 1
ATOM 940 N N . THR A 1 119 ? -7.545 12.717 18.662 1.00 89.94 119 THR A N 1
ATOM 941 C CA . THR A 1 119 ? -8.062 13.633 17.629 1.00 89.94 119 THR A CA 1
ATOM 942 C C . THR A 1 119 ? -7.875 13.058 16.226 1.00 89.94 119 THR A C 1
ATOM 944 O O . THR A 1 119 ? -8.814 13.065 15.435 1.00 89.94 119 THR A O 1
ATOM 947 N N . TYR A 1 120 ? -6.693 12.517 15.932 1.00 90.25 120 TYR A N 1
ATOM 948 C CA . TYR A 1 120 ? -6.372 11.887 14.653 1.00 90.25 120 TYR A CA 1
ATOM 949 C C . TYR A 1 120 ? -7.269 10.676 14.376 1.00 90.25 120 TYR A C 1
ATOM 951 O O . TYR A 1 120 ? -7.863 10.556 13.308 1.00 90.25 120 TYR A O 1
ATOM 959 N N . VAL A 1 121 ? -7.446 9.808 15.368 1.00 89.88 121 VAL A N 1
ATOM 960 C CA . VAL A 1 121 ? -8.284 8.616 15.232 1.00 89.88 121 VAL A CA 1
ATOM 961 C C . VAL A 1 121 ? -9.771 8.983 15.071 1.00 89.88 121 VAL A C 1
ATOM 963 O O . VAL A 1 121 ? -10.457 8.405 14.226 1.00 89.88 121 VAL A O 1
ATOM 966 N N . ARG A 1 122 ? -10.273 10.006 15.785 1.00 88.94 122 ARG A N 1
ATOM 967 C CA . ARG A 1 122 ? -11.626 10.562 15.549 1.00 88.94 122 ARG A CA 1
ATOM 968 C C . ARG A 1 122 ? -11.786 11.104 14.137 1.00 88.94 122 ARG A C 1
ATOM 970 O O . ARG A 1 122 ? -12.833 10.901 13.528 1.00 88.94 122 ARG A O 1
ATOM 977 N N . GLN A 1 123 ? -10.769 11.789 13.620 1.00 91.81 123 GLN A N 1
ATOM 978 C CA . GLN A 1 123 ? -10.800 12.328 12.266 1.00 91.81 123 GLN A CA 1
ATOM 979 C C . GLN A 1 123 ? -11.007 11.212 11.235 1.00 91.81 123 GLN A C 1
ATOM 981 O O . GLN A 1 123 ? -11.833 11.380 10.345 1.00 91.81 123 GLN A O 1
ATOM 986 N N . ILE A 1 124 ? -10.343 10.060 11.381 1.00 91.75 124 ILE A N 1
ATOM 987 C CA . ILE A 1 124 ? -10.531 8.906 10.482 1.00 91.75 124 ILE A CA 1
ATOM 988 C C . ILE A 1 124 ? -11.996 8.442 10.475 1.00 91.75 124 ILE A C 1
ATOM 990 O O . ILE A 1 124 ? -12.577 8.279 9.400 1.00 91.75 124 ILE A O 1
ATOM 994 N N . ALA A 1 125 ? -12.617 8.290 11.651 1.00 92.19 125 ALA A N 1
ATOM 995 C CA . ALA A 1 125 ? -14.029 7.909 11.754 1.00 92.19 125 ALA A CA 1
ATOM 996 C C . ALA A 1 125 ? -14.956 8.930 11.073 1.00 92.19 125 ALA A C 1
ATOM 998 O O . ALA A 1 125 ? -15.854 8.558 10.321 1.00 92.19 125 ALA A O 1
ATOM 999 N N . LEU A 1 126 ? -14.714 10.226 11.295 1.00 94.06 126 LEU A N 1
ATOM 1000 C CA . LEU A 1 126 ? -15.509 11.302 10.699 1.00 94.06 126 LEU A CA 1
ATOM 1001 C C . LEU A 1 126 ? -15.369 11.349 9.175 1.00 94.06 126 LEU A C 1
ATOM 1003 O O . LEU A 1 126 ? -16.374 11.477 8.482 1.00 94.06 126 LEU A O 1
ATOM 1007 N N . LEU A 1 127 ? -14.153 11.195 8.643 1.00 94.44 127 LEU A N 1
ATOM 1008 C CA . LEU A 1 127 ? -13.911 11.131 7.199 1.00 94.44 127 LEU A CA 1
ATOM 1009 C C . LEU A 1 127 ? -14.669 9.963 6.555 1.00 94.44 127 LEU A C 1
ATOM 1011 O O . LEU A 1 127 ? -15.275 10.141 5.498 1.00 94.44 127 LEU A O 1
ATOM 1015 N N . ALA A 1 128 ? -14.680 8.797 7.207 1.00 93.50 128 ALA A N 1
ATOM 1016 C CA . ALA A 1 128 ? -15.425 7.634 6.738 1.00 93.50 128 ALA A CA 1
ATOM 1017 C C . ALA A 1 128 ? -16.940 7.897 6.705 1.00 93.50 128 ALA A C 1
ATOM 1019 O O . ALA A 1 128 ? -17.588 7.644 5.689 1.00 93.50 128 ALA A O 1
ATOM 1020 N N . ILE A 1 129 ? -17.498 8.481 7.771 1.00 94.62 129 ILE A N 1
ATOM 1021 C CA . ILE A 1 129 ? -18.919 8.862 7.826 1.00 94.62 129 ILE A CA 1
ATOM 1022 C C . ILE A 1 129 ? -19.253 9.861 6.715 1.00 94.62 129 ILE A C 1
ATOM 1024 O O . ILE A 1 129 ? -20.216 9.654 5.980 1.00 94.62 129 ILE A O 1
ATOM 1028 N N . MET A 1 130 ? -18.451 10.919 6.560 1.00 96.12 130 MET A N 1
ATOM 1029 C CA . MET A 1 130 ? -18.656 11.956 5.543 1.00 96.12 130 MET A CA 1
ATOM 1030 C C . MET A 1 130 ? -18.688 11.373 4.125 1.00 96.12 130 MET A C 1
ATOM 1032 O O . MET A 1 130 ? -19.567 11.728 3.340 1.00 96.12 130 MET A O 1
ATOM 1036 N N . ALA A 1 131 ? -17.792 10.438 3.802 1.00 95.00 131 ALA A N 1
ATOM 1037 C CA . ALA A 1 131 ? -17.829 9.767 2.506 1.00 95.00 131 ALA A CA 1
ATOM 1038 C C . ALA A 1 131 ? -19.073 8.885 2.327 1.00 95.00 131 ALA A C 1
ATOM 1040 O O . ALA A 1 131 ? -19.675 8.901 1.254 1.00 95.00 131 ALA A O 1
ATOM 1041 N N . HIS A 1 132 ? -19.504 8.153 3.359 1.00 94.56 132 HIS A N 1
ATOM 1042 C CA . HIS A 1 132 ? -20.677 7.276 3.265 1.00 94.56 132 HIS A CA 1
ATOM 1043 C C . HIS A 1 132 ? -22.013 8.018 3.172 1.00 94.56 132 HIS A C 1
ATOM 1045 O O . HIS A 1 132 ? -22.948 7.490 2.572 1.00 94.56 132 HIS A O 1
ATOM 1051 N N . ILE A 1 133 ? -22.104 9.249 3.681 1.00 96.56 133 ILE A N 1
ATOM 1052 C CA . ILE A 1 133 ? -23.280 10.112 3.470 1.00 96.56 133 ILE A CA 1
ATOM 1053 C C . ILE A 1 133 ? -23.263 10.835 2.111 1.00 96.56 133 ILE A C 1
ATOM 1055 O O . ILE A 1 133 ? -24.167 11.616 1.826 1.00 96.56 133 ILE A O 1
ATOM 1059 N N . GLY A 1 134 ? -22.237 10.613 1.280 1.00 94.31 134 GLY A N 1
ATOM 1060 C CA . GLY A 1 134 ? -22.074 11.286 -0.011 1.00 94.31 134 GLY A CA 1
ATOM 1061 C C . GLY A 1 134 ? -21.616 12.745 0.091 1.00 94.31 134 GLY A C 1
ATOM 1062 O O . GLY A 1 134 ? -21.780 13.502 -0.864 1.00 94.31 134 GLY A O 1
ATOM 1063 N N . SER A 1 135 ? -21.054 13.159 1.232 1.00 96.12 135 SER A N 1
ATOM 1064 C CA . SER A 1 135 ? -20.462 14.489 1.399 1.00 96.12 135 SER A CA 1
ATOM 1065 C C . SER A 1 135 ? -19.053 14.536 0.811 1.00 96.12 135 SER A C 1
ATOM 1067 O O . SER A 1 135 ? -18.321 13.546 0.811 1.00 96.12 135 SER A O 1
ATOM 1069 N N . TYR A 1 136 ? -18.625 15.732 0.397 1.00 95.31 136 TYR A N 1
ATOM 1070 C CA . TYR A 1 136 ? -17.201 16.011 0.223 1.00 95.31 136 TYR A CA 1
ATOM 1071 C C . TYR A 1 136 ? -16.454 15.744 1.530 1.00 95.31 136 TYR A C 1
ATOM 1073 O O . TYR A 1 136 ? -16.941 16.098 2.605 1.00 95.31 136 TYR A O 1
ATOM 1081 N N . VAL A 1 137 ? -15.269 15.145 1.425 1.00 96.06 137 VAL A N 1
ATOM 1082 C CA . VAL A 1 137 ? -14.359 14.885 2.545 1.00 96.06 137 VAL A CA 1
ATOM 1083 C C . VAL A 1 137 ? -13.213 15.904 2.543 1.00 96.06 137 VAL A C 1
ATOM 1085 O O . VAL A 1 137 ? -12.672 16.194 1.476 1.00 96.06 137 VAL A O 1
ATOM 1088 N N . PRO A 1 138 ? -12.814 16.458 3.702 1.00 95.75 138 PRO A N 1
ATOM 1089 C CA . PRO A 1 138 ? -11.719 17.424 3.802 1.00 95.75 138 PRO A CA 1
ATOM 1090 C C . PRO A 1 138 ? -10.347 16.738 3.671 1.00 95.75 138 PRO A C 1
ATOM 1092 O O . PRO A 1 138 ? -9.634 16.543 4.654 1.00 95.75 138 PRO A O 1
ATOM 1095 N N . ALA A 1 139 ? -9.985 16.356 2.446 1.00 93.31 139 ALA A N 1
ATOM 1096 C CA . ALA A 1 139 ? -8.700 15.766 2.080 1.00 93.31 139 ALA A CA 1
ATOM 1097 C C . ALA A 1 139 ? -8.314 16.165 0.644 1.00 93.31 139 ALA A C 1
ATOM 1099 O O . ALA A 1 139 ? -9.185 16.433 -0.178 1.00 93.31 139 ALA A O 1
ATOM 1100 N N . GLU A 1 140 ? -7.015 16.176 0.327 1.00 95.19 140 GLU A N 1
ATOM 1101 C CA . GLU A 1 140 ? -6.534 16.395 -1.050 1.00 95.19 140 GLU A CA 1
ATOM 1102 C C . GLU A 1 140 ? -6.967 15.252 -1.984 1.00 95.19 140 GLU A C 1
ATOM 1104 O O . GLU A 1 140 ? -7.378 15.474 -3.120 1.00 95.19 140 GLU A O 1
ATOM 1109 N N . SER A 1 141 ? -6.922 14.019 -1.477 1.00 91.38 141 SER A N 1
ATOM 1110 C CA . SER A 1 141 ? -7.490 12.832 -2.110 1.00 91.38 141 SER A CA 1
ATOM 1111 C C . SER A 1 141 ? -7.927 11.837 -1.033 1.00 91.38 141 SER A C 1
ATOM 1113 O O . SER A 1 141 ? -7.329 11.778 0.043 1.00 91.38 141 SER A O 1
ATOM 1115 N N . ALA A 1 142 ? -8.985 11.068 -1.296 1.00 87.25 142 ALA A N 1
ATOM 1116 C CA . ALA A 1 142 ? -9.485 10.057 -0.371 1.00 87.25 142 ALA A CA 1
ATOM 1117 C C . ALA A 1 142 ? -10.036 8.850 -1.136 1.00 87.25 142 ALA A C 1
ATOM 1119 O O . ALA A 1 142 ? -10.886 8.994 -2.012 1.00 87.25 142 ALA A O 1
ATOM 1120 N N . ALA A 1 143 ? -9.568 7.657 -0.772 1.00 86.38 143 ALA A N 1
ATOM 1121 C CA . ALA A 1 143 ? -10.123 6.385 -1.216 1.00 86.38 143 ALA A CA 1
ATOM 1122 C C . ALA A 1 143 ? -10.642 5.648 0.021 1.00 86.38 143 ALA A C 1
ATOM 1124 O O . ALA A 1 143 ? -9.856 5.119 0.806 1.00 86.38 143 ALA A O 1
ATOM 1125 N N . ILE A 1 144 ? -11.960 5.670 0.220 1.00 87.19 144 ILE A N 1
ATOM 1126 C CA . ILE A 1 144 ? -12.612 5.105 1.407 1.00 87.19 144 ILE A CA 1
ATOM 1127 C C . ILE A 1 144 ? -13.401 3.860 0.975 1.00 87.19 144 ILE A C 1
ATOM 1129 O O . ILE A 1 144 ? -14.249 3.971 0.085 1.00 87.19 144 ILE A O 1
ATOM 1133 N N . PRO A 1 145 ? -13.108 2.669 1.532 1.00 86.44 145 PRO A N 1
ATOM 1134 C CA . PRO A 1 145 ? -13.829 1.447 1.188 1.00 86.44 145 PRO A CA 1
ATOM 1135 C C . PRO A 1 145 ? -15.273 1.499 1.698 1.00 86.44 145 PRO A C 1
ATOM 1137 O O . PRO A 1 145 ? -15.587 2.249 2.614 1.00 86.44 145 PRO A O 1
ATOM 1140 N N . LEU A 1 146 ? -16.158 0.674 1.131 1.00 88.69 146 LEU A N 1
ATOM 1141 C CA . LEU A 1 146 ? -17.516 0.504 1.654 1.00 88.69 146 LEU A CA 1
ATOM 1142 C C . LEU A 1 146 ? -17.478 -0.229 2.995 1.00 88.69 146 LEU A C 1
ATOM 1144 O O . LEU A 1 146 ? -17.275 -1.446 3.026 1.00 88.69 146 LEU A O 1
ATOM 1148 N N . LEU A 1 147 ? -17.679 0.523 4.075 1.00 91.81 147 LEU A N 1
ATOM 1149 C CA . LEU A 1 147 ? -17.773 -0.010 5.425 1.00 91.81 147 LEU A CA 1
ATOM 1150 C C . LEU A 1 147 ? -19.204 -0.454 5.723 1.00 91.81 147 LEU A C 1
ATOM 1152 O O . LEU A 1 147 ? -20.163 0.204 5.320 1.00 91.81 147 LEU A O 1
ATOM 1156 N N . ASP A 1 148 ? -19.351 -1.566 6.437 1.00 94.25 148 ASP A N 1
ATOM 1157 C CA . ASP A 1 148 ? -20.650 -2.001 6.959 1.00 94.25 148 ASP A CA 1
ATOM 1158 C C . ASP A 1 148 ? -20.953 -1.434 8.350 1.00 94.25 148 ASP A C 1
ATOM 1160 O O . ASP A 1 148 ? -22.114 -1.174 8.661 1.00 94.25 148 ASP A O 1
ATOM 1164 N N . ALA A 1 149 ? -19.920 -1.192 9.157 1.00 94.12 149 ALA A N 1
ATOM 1165 C CA . ALA A 1 149 ? -20.028 -0.575 10.470 1.00 94.12 149 ALA A CA 1
ATOM 1166 C C . ALA A 1 149 ? -18.740 0.168 10.863 1.00 94.12 149 ALA A C 1
ATOM 1168 O O . ALA A 1 149 ? -17.638 -0.168 10.419 1.00 94.12 149 ALA A O 1
ATOM 1169 N N . ILE A 1 150 ? -18.893 1.178 11.725 1.00 93.38 150 ILE A N 1
ATOM 1170 C CA . ILE A 1 150 ? -17.792 1.905 12.366 1.00 93.38 150 ILE A CA 1
ATOM 1171 C C . ILE A 1 150 ? -17.940 1.720 13.877 1.00 93.38 150 ILE A C 1
ATOM 1173 O O . ILE A 1 150 ? -18.878 2.242 14.478 1.00 93.38 150 ILE A O 1
ATOM 1177 N N . TYR A 1 151 ? -17.010 0.986 14.480 1.00 92.81 151 TYR A N 1
ATOM 1178 C CA . TYR A 1 151 ? -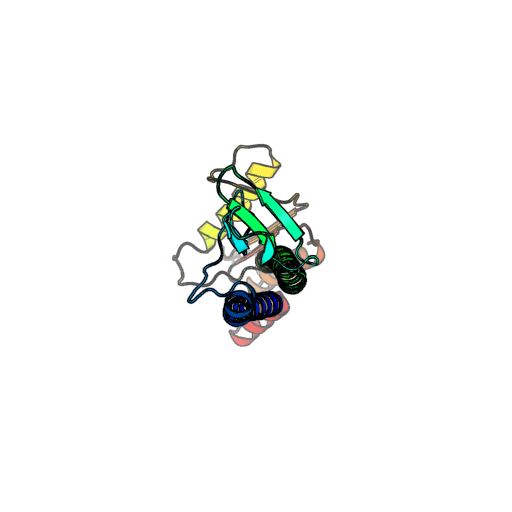16.947 0.742 15.915 1.00 92.81 151 TYR A CA 1
ATOM 1179 C C . TYR A 1 151 ? -15.877 1.621 16.537 1.00 92.81 151 TYR A C 1
ATOM 1181 O O . TYR A 1 151 ? -14.738 1.660 16.073 1.00 92.81 151 TYR A O 1
ATOM 1189 N N . VAL A 1 152 ? -16.239 2.318 17.607 1.00 88.94 152 VAL A N 1
ATOM 1190 C CA . VAL A 1 152 ? -15.333 3.221 18.304 1.00 88.94 152 VAL A CA 1
ATOM 1191 C C . VAL A 1 152 ? -15.392 2.921 19.785 1.00 88.94 152 VAL A C 1
ATOM 1193 O O . VAL A 1 152 ? -16.425 3.111 20.423 1.00 88.94 152 VAL A O 1
ATOM 1196 N N . ARG A 1 153 ? -14.250 2.536 20.343 1.00 86.38 153 ARG A N 1
ATOM 1197 C CA . ARG A 1 153 ? -14.011 2.538 21.774 1.00 86.38 153 ARG A CA 1
ATOM 1198 C C . ARG A 1 153 ? -12.954 3.579 22.088 1.00 86.38 153 ARG A C 1
ATOM 1200 O O . ARG A 1 153 ? -11.778 3.348 21.842 1.00 86.38 153 ARG A O 1
ATOM 1207 N N . MET A 1 154 ? -13.366 4.719 22.640 1.00 76.62 154 MET A N 1
ATOM 1208 C CA . MET A 1 154 ? -12.425 5.729 23.133 1.00 76.62 154 MET A CA 1
ATOM 1209 C C . MET A 1 154 ? -12.467 5.850 24.643 1.00 76.62 154 MET A C 1
ATOM 1211 O O . MET A 1 154 ? -13.537 5.818 25.246 1.00 76.62 154 MET A O 1
ATOM 1215 N N . GLY A 1 155 ? -11.297 5.976 25.261 1.00 65.31 155 GLY A N 1
ATOM 1216 C CA . GLY A 1 155 ? -11.195 6.270 26.682 1.00 65.31 155 GLY A CA 1
ATOM 1217 C C . GLY A 1 155 ? -11.803 7.635 27.018 1.00 65.31 155 GLY A C 1
ATOM 1218 O O . GLY A 1 155 ? -11.314 8.647 26.531 1.00 65.31 155 GLY A O 1
ATOM 1219 N N . SER A 1 156 ? -12.867 7.629 27.832 1.00 58.19 156 SER A N 1
ATOM 1220 C CA . SER A 1 156 ? -13.049 8.387 29.090 1.00 58.19 156 SER A CA 1
ATOM 1221 C C . SER A 1 156 ? -14.469 8.949 29.265 1.00 58.19 156 SER A C 1
ATOM 1223 O O . SER A 1 156 ? -14.843 9.907 28.598 1.00 58.19 156 SER A O 1
ATOM 1225 N N . ASP A 1 157 ? -15.214 8.390 30.216 1.00 49.97 157 ASP A N 1
ATOM 1226 C CA . ASP A 1 157 ? -15.651 9.109 31.418 1.00 49.97 157 ASP A CA 1
ATOM 1227 C C . ASP A 1 157 ? -15.895 8.067 32.517 1.00 49.97 157 ASP A C 1
ATOM 1229 O O . ASP A 1 157 ? -16.374 6.961 32.251 1.00 49.97 157 ASP A O 1
ATOM 1233 N N . ASP A 1 158 ? -15.481 8.386 33.742 1.00 50.50 158 ASP A N 1
ATOM 1234 C CA . ASP A 1 158 ? -15.619 7.511 34.900 1.00 50.50 158 ASP A CA 1
ATOM 1235 C C . ASP A 1 158 ? -17.098 7.188 35.135 1.00 50.50 158 ASP A C 1
ATOM 1237 O O . ASP A 1 158 ? -17.865 7.998 35.657 1.00 50.50 158 ASP A O 1
ATOM 1241 N N . ALA A 1 159 ? -17.502 5.956 34.825 1.00 45.19 159 ALA A N 1
ATOM 1242 C CA . ALA A 1 159 ? -18.791 5.412 35.238 1.00 45.19 159 ALA A CA 1
ATOM 1243 C C . ALA A 1 159 ? -18.793 5.077 36.745 1.00 45.19 159 ALA A C 1
ATOM 1245 O O . ALA A 1 159 ? -19.286 4.032 37.166 1.00 45.19 159 ALA A O 1
ATOM 1246 N N . LEU A 1 160 ? -18.280 5.982 37.588 1.00 46.81 160 LEU A N 1
ATOM 1247 C CA . LEU A 1 160 ? -18.401 5.901 39.047 1.00 46.81 160 LEU A CA 1
ATOM 1248 C C . LEU A 1 160 ? -19.877 5.869 39.491 1.00 46.81 160 LEU A C 1
ATOM 1250 O O . LEU A 1 160 ? -20.182 5.398 40.582 1.00 46.81 160 LEU A O 1
ATOM 1254 N N . ALA A 1 161 ? -20.806 6.305 38.632 1.00 52.53 161 ALA A N 1
ATOM 1255 C CA . ALA A 1 161 ? -22.234 6.390 38.927 1.00 52.53 161 ALA A CA 1
ATOM 1256 C C . ALA A 1 161 ? -23.028 5.067 38.795 1.00 52.53 161 ALA A C 1
ATOM 1258 O O . ALA A 1 161 ? -24.186 5.040 39.204 1.00 52.53 161 ALA A O 1
ATOM 1259 N N . GLN A 1 162 ? -22.465 3.978 38.242 1.00 56.62 162 GLN A N 1
ATOM 1260 C CA . GLN A 1 162 ? -23.235 2.749 37.929 1.00 56.62 162 GLN A CA 1
ATOM 1261 C C . GLN A 1 162 ? -22.886 1.501 38.762 1.00 56.62 162 GLN A C 1
ATOM 1263 O O . GLN A 1 162 ? -23.474 0.442 38.545 1.00 56.62 162 GLN A O 1
ATOM 1268 N N . GLY A 1 163 ? -21.943 1.578 39.707 1.00 61.47 163 GLY A N 1
ATOM 1269 C CA . GLY A 1 163 ? -21.573 0.436 40.563 1.00 61.47 163 GLY A CA 1
ATOM 1270 C C . GLY A 1 163 ? -20.907 -0.744 39.832 1.00 61.47 163 GLY A C 1
ATOM 1271 O O . GLY A 1 163 ? -20.699 -1.796 40.432 1.00 61.47 163 GLY A O 1
ATOM 1272 N N . LYS A 1 164 ? -20.558 -0.583 38.550 1.00 64.62 164 LYS A N 1
ATOM 1273 C CA . LYS A 1 164 ? -19.788 -1.547 37.751 1.00 64.62 164 LYS A CA 1
ATOM 1274 C C . LYS A 1 164 ? -18.347 -1.060 37.611 1.00 64.62 164 LYS A C 1
ATOM 1276 O O . LYS A 1 164 ? -18.109 0.137 37.495 1.00 64.62 164 LYS A O 1
ATOM 1281 N N . SER A 1 165 ? -17.389 -1.989 37.605 1.00 73.38 165 SER A N 1
ATOM 1282 C CA . SER A 1 165 ? -15.982 -1.659 37.348 1.00 73.38 165 SER A CA 1
ATOM 1283 C C . SER A 1 165 ? -15.829 -1.070 35.944 1.00 73.38 165 SER A C 1
ATOM 1285 O O . SER A 1 165 ? -16.302 -1.675 34.980 1.00 73.38 165 SER A O 1
ATOM 1287 N N . THR A 1 166 ? -15.136 0.064 35.817 1.00 75.94 166 THR A N 1
ATOM 1288 C CA . THR A 1 166 ? -14.812 0.701 34.528 1.00 75.94 166 THR A CA 1
ATOM 1289 C C . THR A 1 166 ? -14.178 -0.294 33.557 1.00 75.94 166 THR A C 1
ATOM 1291 O O . THR A 1 166 ? -14.535 -0.327 32.384 1.00 75.94 166 THR A O 1
ATOM 1294 N N . PHE A 1 167 ? -13.326 -1.185 34.072 1.00 79.06 167 PHE A N 1
ATOM 1295 C CA . PHE A 1 167 ? -12.704 -2.248 33.289 1.00 79.06 167 PHE A CA 1
ATOM 1296 C C . PHE A 1 167 ? -13.716 -3.289 32.785 1.00 79.06 167 PHE A C 1
ATOM 1298 O O . PHE A 1 167 ? -13.634 -3.744 31.652 1.00 79.06 167 PHE A O 1
ATOM 1305 N N . MET A 1 168 ? -14.713 -3.660 33.594 1.00 80.31 168 MET A N 1
ATOM 1306 C CA . MET A 1 168 ? -15.746 -4.616 33.169 1.00 80.31 168 MET A CA 1
ATOM 1307 C C . MET A 1 168 ? -16.611 -4.049 32.037 1.00 80.31 168 MET A C 1
ATOM 1309 O O . MET A 1 168 ? -16.952 -4.778 31.104 1.00 80.31 168 MET A O 1
ATOM 1313 N N . VAL A 1 169 ? -16.965 -2.763 32.117 1.00 82.00 169 VAL A N 1
ATOM 1314 C CA . VAL A 1 169 ? -17.704 -2.069 31.051 1.00 82.00 169 VAL A CA 1
ATOM 1315 C C . VAL A 1 169 ? -16.861 -2.032 29.776 1.00 82.00 169 VAL A C 1
ATOM 1317 O O . VAL A 1 169 ? -17.325 -2.464 28.727 1.00 82.00 169 VAL A O 1
ATOM 1320 N N . GLU A 1 170 ? -15.590 -1.648 29.898 1.00 83.00 170 GLU A N 1
ATOM 1321 C CA . GLU A 1 170 ? -14.625 -1.606 28.796 1.00 83.00 170 GLU A CA 1
ATOM 1322 C C . GLU A 1 170 ? -14.461 -2.962 28.084 1.00 83.00 170 GLU A C 1
ATOM 1324 O O . GLU A 1 170 ? -14.497 -3.034 26.853 1.00 83.00 170 GLU A O 1
ATOM 1329 N N . MET A 1 171 ? -14.325 -4.053 28.843 1.00 85.81 171 MET A N 1
ATOM 1330 C CA . MET A 1 171 ? -14.214 -5.405 28.284 1.00 85.81 171 MET A CA 1
ATOM 1331 C C . MET A 1 171 ? -15.511 -5.875 27.624 1.00 85.81 171 MET A C 1
ATOM 1333 O O 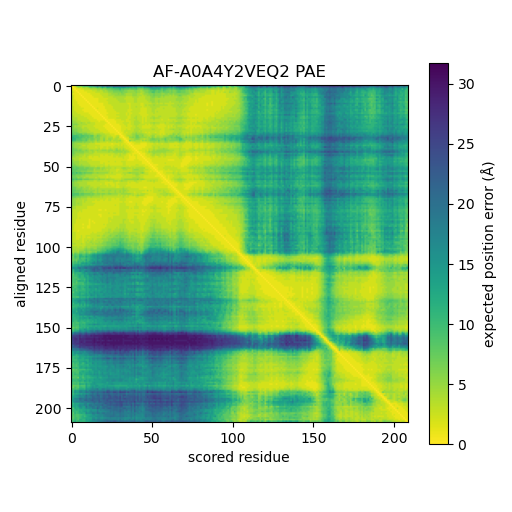. MET A 1 171 ? -15.465 -6.559 26.603 1.00 85.81 171 MET A O 1
ATOM 1337 N N . SER A 1 172 ? -16.667 -5.501 28.178 1.00 86.94 172 SER A N 1
ATOM 1338 C CA . SER A 1 172 ? -17.967 -5.868 27.605 1.00 86.94 172 SER A CA 1
ATOM 1339 C C . SER A 1 172 ? -18.191 -5.182 26.256 1.00 86.94 172 SER A C 1
ATOM 1341 O O . SER A 1 172 ? -18.548 -5.851 25.290 1.00 86.94 172 SER A O 1
ATOM 1343 N N . GLU A 1 173 ? -17.897 -3.882 26.166 1.00 87.00 173 GLU A N 1
ATOM 1344 C CA . GLU A 1 173 ? -17.974 -3.110 24.916 1.00 87.00 173 GLU A CA 1
ATOM 1345 C C . GLU A 1 173 ? -17.004 -3.661 23.865 1.00 87.00 173 GLU A C 1
ATOM 1347 O O . GLU A 1 173 ? -17.359 -3.825 22.702 1.00 87.00 173 GLU A O 1
ATOM 1352 N N . THR A 1 174 ? -15.782 -4.010 24.277 1.00 89.56 174 THR A N 1
ATOM 1353 C CA . THR A 1 174 ? -14.776 -4.578 23.368 1.00 89.56 174 THR A CA 1
ATOM 1354 C C . THR A 1 174 ? -15.206 -5.954 22.852 1.00 89.56 174 THR A C 1
ATOM 1356 O O . THR A 1 174 ? -15.072 -6.232 21.664 1.00 89.56 174 THR A O 1
ATOM 1359 N N . SER A 1 175 ? -15.786 -6.801 23.707 1.00 90.25 175 SER A N 1
ATOM 1360 C CA . SER A 1 175 ? -16.344 -8.102 23.309 1.00 90.25 175 SER A CA 1
ATOM 1361 C C . SER A 1 175 ? -17.499 -7.963 22.305 1.00 90.25 175 SER A C 1
ATOM 1363 O O . SER A 1 175 ? -17.586 -8.710 21.327 1.00 90.25 175 SER A O 1
ATOM 1365 N N . GLU A 1 176 ? -18.370 -6.971 22.496 1.00 91.44 176 GLU A N 1
ATOM 1366 C CA . GLU A 1 176 ? -19.465 -6.675 21.565 1.00 91.44 176 GLU A CA 1
ATOM 1367 C C . GLU A 1 176 ? -18.944 -6.215 20.195 1.00 91.44 176 GLU A C 1
ATOM 1369 O O . GLU A 1 176 ? -19.414 -6.690 19.158 1.00 91.44 176 GLU A O 1
ATOM 1374 N N . ILE A 1 177 ? -17.910 -5.368 20.182 1.00 92.50 177 ILE A N 1
ATOM 1375 C CA . ILE A 1 177 ? -17.222 -4.958 18.952 1.00 92.50 177 ILE A CA 1
ATOM 1376 C C . ILE A 1 177 ? -16.617 -6.176 18.245 1.00 92.50 177 ILE A C 1
ATOM 1378 O O . ILE A 1 177 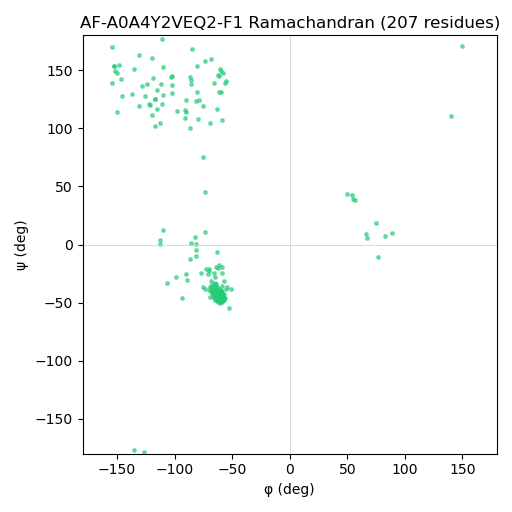? -16.864 -6.368 17.059 1.00 92.50 177 ILE A O 1
ATOM 1382 N N . LEU A 1 178 ? -15.868 -7.024 18.957 1.00 90.81 178 LEU A N 1
ATOM 1383 C CA . LEU A 1 178 ? -15.206 -8.198 18.372 1.00 90.81 178 LEU A CA 1
ATOM 1384 C C . LEU A 1 178 ? -16.191 -9.227 17.806 1.00 90.81 178 LEU A C 1
ATOM 1386 O O . LEU A 1 178 ? -15.909 -9.85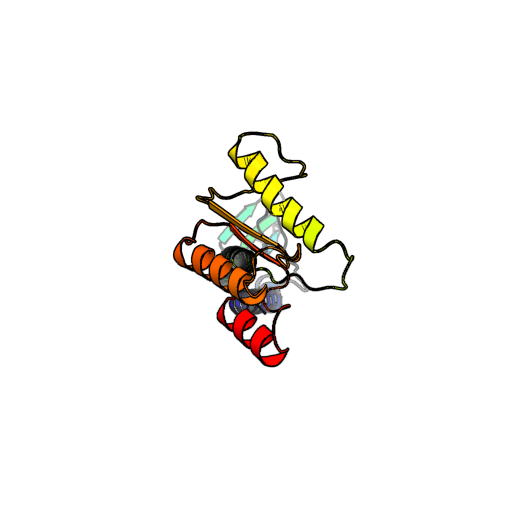2 16.789 1.00 90.81 178 LEU A O 1
ATOM 1390 N N . SER A 1 179 ? -17.338 -9.413 18.459 1.00 93.50 179 SER A N 1
ATOM 1391 C CA . SER A 1 179 ? -18.368 -10.357 18.008 1.00 93.50 179 SER A CA 1
ATOM 1392 C C . SER A 1 179 ? -19.201 -9.839 16.833 1.00 93.50 179 SER A C 1
ATOM 1394 O O . SER A 1 179 ? -19.740 -10.646 16.075 1.00 93.50 179 SER A O 1
ATOM 1396 N N . SER A 1 180 ? -19.289 -8.518 16.662 1.00 94.50 180 SER A N 1
ATOM 1397 C CA . SER A 1 180 ? -20.093 -7.886 15.607 1.00 94.50 180 SER A CA 1
ATOM 1398 C C . SER A 1 180 ? -19.275 -7.458 14.386 1.00 94.50 180 SER A C 1
ATOM 1400 O O . SER A 1 180 ? -19.814 -7.398 13.280 1.00 94.50 180 SER A O 1
ATOM 1402 N N . ALA A 1 181 ? -17.989 -7.145 14.566 1.00 94.12 181 ALA A N 1
ATOM 1403 C CA . ALA A 1 181 ? -17.128 -6.647 13.503 1.00 94.12 181 ALA A CA 1
ATOM 1404 C C . ALA A 1 181 ? -16.899 -7.694 12.404 1.00 94.12 181 ALA A C 1
ATOM 1406 O O . ALA A 1 181 ? -16.657 -8.874 12.659 1.00 94.12 181 ALA A O 1
ATOM 1407 N N . THR A 1 182 ? -16.923 -7.236 11.154 1.00 93.44 182 THR A N 1
ATOM 1408 C CA . THR A 1 182 ? -16.619 -8.051 9.975 1.00 93.44 182 THR A CA 1
ATOM 1409 C C . THR A 1 182 ? -15.304 -7.609 9.335 1.00 93.44 182 THR A C 1
ATOM 1411 O O . THR A 1 182 ? -14.704 -6.601 9.706 1.00 93.44 182 THR A O 1
ATOM 1414 N N . SER A 1 183 ? -14.874 -8.308 8.280 1.00 88.75 183 SER A N 1
ATOM 1415 C CA . SER A 1 183 ? -13.726 -7.893 7.465 1.00 88.75 183 SER A CA 1
ATOM 1416 C C . SER A 1 183 ? -13.914 -6.554 6.731 1.00 88.75 183 SER A C 1
ATOM 1418 O O . SER A 1 183 ? -12.984 -6.105 6.063 1.00 88.75 183 SER A O 1
ATOM 1420 N N . ARG A 1 184 ? -15.113 -5.955 6.773 1.00 89.62 184 ARG A N 1
ATOM 1421 C CA . ARG A 1 184 ? -15.433 -4.647 6.181 1.00 89.62 184 ARG A CA 1
ATOM 1422 C C . ARG A 1 184 ? -15.735 -3.573 7.228 1.00 89.62 184 ARG A C 1
ATOM 1424 O O . ARG A 1 184 ? -16.076 -2.459 6.845 1.00 89.62 184 ARG A O 1
ATOM 1431 N N . SER A 1 185 ? -15.609 -3.880 8.515 1.00 93.12 185 SER A N 1
ATOM 1432 C CA . SER A 1 185 ? -15.861 -2.909 9.575 1.00 93.12 185 SER A CA 1
ATOM 1433 C C . SER A 1 185 ? -14.606 -2.091 9.881 1.00 93.12 185 SER A C 1
ATOM 1435 O O . SER A 1 185 ? -13.490 -2.610 9.859 1.00 93.12 185 SER A O 1
ATOM 1437 N N . LEU A 1 186 ? -14.781 -0.809 10.200 1.00 92.06 186 LEU A N 1
ATOM 1438 C CA . LEU A 1 186 ? -13.720 0.024 10.766 1.00 92.06 186 LEU A CA 1
ATOM 1439 C C . LEU A 1 186 ? -13.800 -0.066 12.288 1.00 92.06 186 LEU A C 1
ATOM 1441 O O . LEU A 1 186 ? -14.789 0.371 12.873 1.00 92.06 186 LEU A O 1
ATOM 1445 N N . VAL A 1 187 ? -12.765 -0.610 12.924 1.00 92.94 187 VAL A N 1
ATOM 1446 C CA . VAL A 1 187 ? -12.677 -0.712 14.385 1.00 92.94 187 VAL A CA 1
ATOM 1447 C C . VAL A 1 187 ? -11.604 0.235 14.901 1.00 92.94 187 VAL A C 1
ATOM 1449 O O . VAL A 1 187 ? -10.469 0.238 14.430 1.00 92.94 187 VAL A O 1
ATOM 1452 N N . ILE A 1 188 ? -11.976 1.045 15.883 1.00 91.31 188 ILE A N 1
ATOM 1453 C CA . ILE A 1 188 ? -11.116 2.008 16.556 1.00 91.31 188 ILE A CA 1
ATOM 1454 C C . ILE A 1 188 ? -11.106 1.676 18.046 1.00 91.31 188 ILE A C 1
ATOM 1456 O O . ILE A 1 188 ? -12.151 1.738 18.691 1.00 91.31 188 ILE A O 1
ATOM 1460 N N . LEU A 1 189 ? -9.927 1.378 18.591 1.00 89.25 189 LEU A N 1
ATOM 1461 C CA . LEU A 1 189 ? -9.709 1.134 20.018 1.00 89.25 189 LEU A CA 1
ATOM 1462 C C . LEU A 1 189 ? -8.658 2.129 20.534 1.00 89.25 189 LEU A C 1
ATOM 1464 O O . LEU A 1 189 ? -7.541 2.161 20.023 1.00 89.25 189 LEU A O 1
ATOM 1468 N N . ASP A 1 190 ? -9.011 2.947 21.525 1.00 86.06 190 ASP A N 1
ATOM 1469 C CA . ASP A 1 190 ? -8.119 3.915 22.179 1.00 86.06 190 ASP A CA 1
ATOM 1470 C C . ASP A 1 190 ? -7.951 3.549 23.662 1.00 86.06 190 ASP A C 1
ATOM 1472 O O . ASP A 1 190 ? -8.937 3.423 24.390 1.00 86.06 190 ASP A O 1
ATOM 1476 N N . GLU A 1 191 ? -6.696 3.392 24.092 1.00 77.62 191 GLU A N 1
ATOM 1477 C CA . GLU A 1 191 ? -6.274 3.090 25.474 1.00 77.62 191 GLU A CA 1
ATOM 1478 C C . GLU A 1 191 ? -6.894 1.830 26.126 1.00 77.62 191 GLU A C 1
ATOM 1480 O O . GLU A 1 191 ? -7.168 1.825 27.329 1.00 77.62 191 GLU A O 1
ATOM 1485 N N . LEU A 1 192 ? -7.065 0.740 25.364 1.00 82.06 192 LEU A N 1
ATOM 1486 C CA . LEU A 1 192 ? -7.562 -0.537 25.899 1.00 82.06 192 LEU A CA 1
ATOM 1487 C C . LEU A 1 192 ? -6.649 -1.088 27.014 1.00 82.06 192 LEU A C 1
ATOM 1489 O O . LEU A 1 192 ? -5.433 -1.189 26.845 1.00 82.06 192 LEU A O 1
ATOM 1493 N N . GLY A 1 193 ? -7.239 -1.490 28.139 1.00 76.12 193 GLY A N 1
ATOM 1494 C CA . GLY A 1 193 ? -6.540 -2.090 29.275 1.00 76.12 193 GLY A CA 1
ATOM 1495 C C . GLY A 1 193 ? -6.029 -1.085 30.310 1.00 76.12 193 GLY A C 1
ATOM 1496 O O . GLY A 1 193 ? -5.303 -1.475 31.224 1.00 76.12 193 GLY A O 1
ATOM 1497 N N . ARG A 1 194 ? -6.418 0.196 30.222 1.00 77.69 194 ARG A N 1
ATOM 1498 C CA . ARG A 1 194 ? -6.032 1.237 31.197 1.00 77.69 194 ARG A CA 1
ATOM 1499 C C . ARG A 1 194 ? -6.605 0.998 32.600 1.00 77.69 194 ARG A C 1
ATOM 1501 O O . ARG A 1 194 ? -6.015 1.444 33.580 1.00 77.69 194 ARG A O 1
ATOM 1508 N N . GLY A 1 195 ? -7.748 0.318 32.705 1.00 73.75 195 GLY A N 1
ATOM 1509 C CA . GLY A 1 195 ? -8.458 0.077 33.967 1.00 73.75 195 GLY A CA 1
ATOM 1510 C C . GLY A 1 195 ? -7.958 -1.103 34.815 1.00 73.75 195 GLY A C 1
ATOM 1511 O O . GLY A 1 195 ? -8.621 -1.438 35.795 1.00 73.75 195 GLY A O 1
ATOM 1512 N N . THR A 1 196 ? -6.849 -1.760 34.451 1.00 81.38 196 THR A N 1
ATOM 1513 C CA . THR A 1 196 ? -6.345 -2.979 35.118 1.00 81.38 196 THR A CA 1
ATOM 1514 C C . THR A 1 196 ? -4.826 -2.937 35.363 1.00 81.38 196 THR A C 1
ATOM 1516 O O . THR A 1 196 ? -4.170 -1.926 35.110 1.00 81.38 196 THR A O 1
ATOM 1519 N N . SER A 1 197 ? -4.251 -4.017 35.906 1.00 85.94 197 SER A N 1
ATOM 1520 C CA . SER A 1 197 ? -2.806 -4.152 36.105 1.00 85.94 197 SER A CA 1
ATOM 1521 C C . SER A 1 197 ? -2.054 -4.066 34.771 1.00 85.94 197 SER A C 1
ATOM 1523 O O . SER A 1 197 ? -2.563 -4.489 33.736 1.00 85.94 197 SER A O 1
ATOM 1525 N N . THR A 1 198 ? -0.820 -3.554 34.770 1.00 83.00 198 THR A N 1
ATOM 1526 C CA . THR A 1 198 ? -0.034 -3.378 33.534 1.00 83.00 198 THR A CA 1
ATOM 1527 C C . THR A 1 198 ? 0.126 -4.679 32.743 1.00 83.00 198 THR A C 1
ATOM 1529 O O . THR A 1 198 ? 0.067 -4.668 31.513 1.00 83.00 198 THR A O 1
ATOM 1532 N N . ASN A 1 199 ? 0.301 -5.806 33.440 1.00 86.19 199 ASN A N 1
ATOM 1533 C CA . ASN A 1 199 ? 0.446 -7.115 32.805 1.00 86.19 199 ASN A CA 1
ATOM 1534 C C . ASN A 1 199 ? -0.867 -7.567 32.160 1.00 86.19 199 ASN A C 1
ATOM 1536 O O . ASN A 1 199 ? -0.856 -7.986 31.004 1.00 86.19 199 ASN A O 1
ATOM 1540 N N . ASP A 1 200 ? -1.988 -7.423 32.870 1.00 85.00 200 ASP A N 1
ATOM 1541 C CA . ASP A 1 200 ? -3.304 -7.809 32.355 1.00 85.00 200 ASP A CA 1
ATOM 1542 C C . ASP A 1 200 ? -3.730 -6.903 31.197 1.00 85.00 200 ASP A C 1
ATOM 1544 O O . ASP A 1 200 ? -4.211 -7.386 30.177 1.00 85.00 200 ASP A O 1
ATOM 1548 N N . GLY A 1 201 ? -3.486 -5.595 31.310 1.00 83.50 201 GLY A N 1
ATOM 1549 C CA . GLY A 1 201 ? -3.794 -4.622 30.264 1.00 83.50 201 GLY A CA 1
ATOM 1550 C C . GLY A 1 201 ? -3.006 -4.901 28.986 1.00 83.50 201 GLY A C 1
ATOM 1551 O O . GLY A 1 201 ? -3.574 -4.909 27.897 1.00 83.50 201 GLY A O 1
ATOM 1552 N N . THR A 1 202 ? -1.718 -5.232 29.119 1.00 84.94 202 THR A N 1
ATOM 1553 C CA . THR A 1 202 ? -0.880 -5.616 27.973 1.00 84.94 202 THR A CA 1
ATOM 1554 C 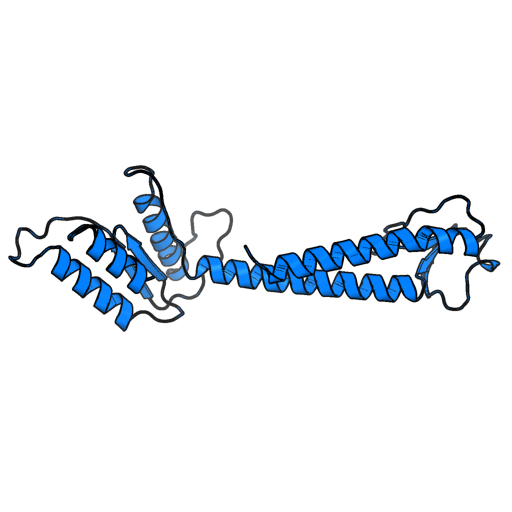C . THR A 1 202 ? -1.341 -6.938 27.356 1.00 84.94 202 THR A C 1
ATOM 1556 O O . THR A 1 202 ? -1.412 -7.046 26.133 1.00 84.94 202 THR A O 1
ATOM 1559 N N . ALA A 1 203 ? -1.678 -7.937 28.179 1.00 85.19 203 ALA A N 1
ATOM 1560 C CA . ALA A 1 203 ? -2.148 -9.236 27.703 1.00 85.19 203 ALA A CA 1
ATOM 1561 C C . ALA A 1 203 ? -3.474 -9.120 26.936 1.00 85.19 203 ALA A C 1
ATOM 1563 O O . ALA A 1 203 ? -3.609 -9.690 25.855 1.00 85.19 203 ALA A O 1
ATOM 1564 N N . VAL A 1 204 ? -4.423 -8.338 27.455 1.00 85.12 204 VAL A N 1
ATOM 1565 C CA . VAL A 1 204 ? -5.709 -8.069 26.800 1.00 85.12 204 VAL A CA 1
ATOM 1566 C C . VAL A 1 204 ? -5.512 -7.302 25.496 1.00 85.12 204 VAL A C 1
ATOM 1568 O O . VAL A 1 204 ? -6.062 -7.706 24.473 1.00 85.12 204 VAL A O 1
ATOM 1571 N N . ALA A 1 205 ? -4.705 -6.237 25.497 1.00 84.44 205 ALA A N 1
ATOM 1572 C CA . ALA A 1 205 ? -4.431 -5.466 24.287 1.00 84.44 205 ALA A CA 1
ATOM 1573 C C . ALA A 1 205 ? -3.801 -6.337 23.191 1.00 84.44 205 ALA A C 1
ATOM 1575 O O . ALA A 1 205 ? -4.224 -6.273 22.041 1.00 84.44 205 ALA A O 1
ATOM 1576 N N . TYR A 1 206 ? -2.845 -7.197 23.553 1.00 85.06 206 TYR A N 1
ATOM 1577 C CA . TYR A 1 206 ? -2.194 -8.100 22.606 1.00 85.06 206 TYR A CA 1
ATOM 1578 C C . TYR A 1 206 ? -3.126 -9.199 22.084 1.00 85.06 206 TYR A C 1
ATOM 1580 O O . TYR A 1 206 ? -3.035 -9.560 20.921 1.00 85.06 206 TYR A O 1
ATOM 1588 N N . ALA A 1 207 ? -4.024 -9.726 22.921 1.00 85.25 207 ALA A N 1
ATOM 1589 C CA . ALA A 1 207 ? -4.998 -10.735 22.502 1.00 85.25 207 ALA A CA 1
ATOM 1590 C C . ALA A 1 207 ? -6.124 -10.168 21.615 1.00 85.25 207 ALA A C 1
ATOM 1592 O O . ALA A 1 207 ? -6.791 -10.932 20.922 1.00 85.25 207 ALA A O 1
ATOM 1593 N N . THR A 1 208 ? -6.352 -8.853 21.672 1.00 84.38 208 THR A N 1
ATOM 1594 C CA . THR A 1 208 ? -7.412 -8.154 20.924 1.00 84.38 208 THR A CA 1
ATOM 1595 C C . THR A 1 208 ? -6.943 -7.658 19.547 1.00 84.38 208 THR A C 1
ATOM 1597 O O . THR A 1 208 ? -7.775 -7.476 18.660 1.00 84.38 208 THR A O 1
ATOM 1600 N N . LEU A 1 209 ? -5.636 -7.415 19.383 1.00 81.50 209 LEU A N 1
ATOM 1601 C CA . LEU A 1 209 ? -4.976 -6.965 18.144 1.00 81.50 209 LEU A CA 1
ATOM 1602 C C . LEU A 1 209 ? -4.800 -8.096 17.121 1.00 81.50 209 LEU A C 1
ATOM 1604 O O . LEU A 1 209 ? -4.942 -7.791 15.914 1.00 81.50 209 LEU A O 1
#

Foldseek 3Di:
DQVLLVVLVVLLVVLVVVLVVCQVVVCVLQVHPGFDWDADPNRTRKGKDFPVRCVSDDPQWAFDDDDPTITITDHPSRVVSVVSNVVSVVSSVVSVVVVVVVCVQDPDDDDDPVPCRVVVLVLVVVQQVCVVVVHDGPDPDDDHDDAPEEAEDEDDDDVPVPPDQPLVVLVVSLVVCVVPDDSRYHHYHYQAQPRHDPVVSVVVVVVSD